Protein AF-0000000070858782 (afdb_homodimer)

Foldseek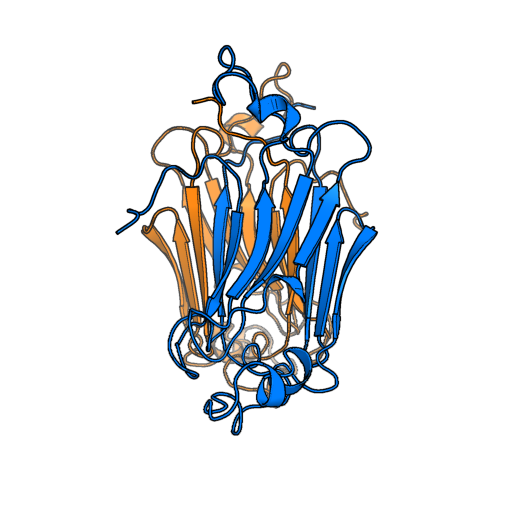 3Di:
DDPVDDPPDWWKKKDFPDQQLDDPPALKMKTQWDFDQDVVVVPDDPCDPVDDRFTFKIKIWMWHDNDDVLTPRVLFMWMDGHPDTGCLQDPKDKDWDDDLQWIWIDINPHTIGTDGLVQAVCVVSVCCVVPPPDDRSCPPPPSHPSSRGDIDMDIDDDDDDNDD/DDPVDDPPDWWKKKDFPDQQLDDPPALKMKTQWDFDQPVVVVPPDPCDPVDDRFTFKIKIWMWHDNDDVLTPRVLFMWMDGHPDTGCLQDPKDKDWDDDLQWIWIDINPHTIGTDGLVQAVCVVSVCCVVPPPDDRSCVPPDSHPSSRGDIDMDIDDDDDDNDD

Radius of gyration: 21.06 Å; Cα contacts (8 Å, |Δi|>4): 766; chains: 2; bounding box: 57×60×37 Å

Sequence (328 aa):
MLNKGDWLWPAIWLLPVRNEYGDWPASGEIDIIEARANKQLTTSSSFVDGAQIGISQMTTTLHWGPYFGADNWALTHDQYTLANGDFSDAFHTWVLEWTPQGFAASVDNAVYFNVSTKDGYWSKGNYDMNQPGSFNPWMYGNIDAPFDKEFFIIINLAVGGVSGMLNKGDWLWPAIWLLPVRNEYGDWPASGEIDIIEARANKQLTTSSSFVDGAQIGISQMTTTLHWGPYFGADNWALTHDQYTLANGDFSDAFHTWVLEWTPQGFAASVDNAVYFNVSTKDGYWSKGNYDMNQPGSFNPWMYGNIDAPFDKEFFIIINLAVGGVSG

pLDDT: mean 85.18, std 21.01, range [20.0, 98.81]

Nearest PDB structures (foldseek):
  7kr6-assembly1_BBB  TM=7.439E-01  e=2.947E-06  Bacteroides ovatus
  5nbp-assembly2_B  TM=7.461E-01  e=6.310E-06  Bacteroides ovatus
  8s9p-assembly1_A  TM=3.544E-01  e=2.967E+00  Homo sapiens
  5tet-assembly1_A  TM=2.229E-01  e=4.216E+00  Homo sapiens
  7kr6-assembly1_BBB  TM=7.286E-01  e=2.354E-06  Bacteroides ovatus

Secondary structure (DSSP, 8-state):
---S----S-EEEEEESS-TT-STTTT-EEEEEEEPP-GGGSSS-SSSTT------EEEEEEE--SSGGG--GGGGEEEEE-SSS-TTSS-EEEEEEEETTEEEEEETTEEEEEEE-TTHHHHHTTHHHHSTT---TTTTS-TTTTTTS-EEEEEEE-------/---S----S-EEEEEESS-TT-STTTT-EEEEEEEPP-GGGSSS-SSSTT------EEEEEEE--SSGGG--GGGGEEEEE-SSS-TTSS-EEEEEEEETTEEEEEETTEEEEEEE-TTHHHHHTTHHHHSTT---TTTTS-TTTTTTS-EEEEEEE-------

Solvent-accessible surface area (backbone atoms only — not comparable to full-atom values): 17696 Å² total; per-residue (Å²): 128,92,64,100,65,85,67,60,48,43,34,30,35,31,39,42,73,55,60,84,37,39,60,67,26,19,21,31,33,42,34,62,39,35,57,43,76,48,59,82,53,56,68,64,56,86,62,51,90,63,47,64,56,65,31,35,36,37,30,32,35,38,37,35,25,69,35,67,94,48,54,49,30,78,82,37,52,36,67,49,65,54,94,66,76,33,40,45,78,43,72,43,39,37,38,42,42,60,52,73,63,26,39,40,30,26,50,73,84,43,74,64,40,76,44,76,25,88,69,20,52,61,56,71,60,38,35,74,76,76,38,64,90,60,72,69,58,47,78,85,50,57,63,33,28,49,74,70,62,58,46,26,42,39,35,34,38,34,47,42,41,67,59,113,128,91,64,98,65,86,66,65,49,44,34,30,34,33,40,42,72,56,60,83,35,38,59,66,24,19,21,31,34,42,34,64,38,37,57,43,76,48,61,85,52,55,69,61,54,81,62,52,89,63,46,63,56,64,32,33,38,37,30,33,36,38,37,37,24,68,35,66,94,49,55,48,30,78,85,37,51,35,68,48,67,54,94,67,73,32,39,46,78,42,72,43,39,36,37,42,41,60,51,74,63,27,39,39,31,27,50,72,85,44,73,62,39,78,43,78,23,86,72,20,52,60,57,72,59,38,35,72,76,77,39,66,91,59,71,67,57,46,77,84,52,56,63,33,28,50,73,70,61,59,48,25,42,39,37,36,38,34,46,43,39,67,58,115

InterPro domains:
  IPR000757 Beta-glucanase-like, N-terminal domain [PF00722] (8-132)
  IPR000757 Beta-glucanase-like, N-terminal domain [PS51762] (1-164)
  IPR013320 Concanavalin A-like lectin/glucanase domain superfamily [SSF49899] (3-162)
  IPR050546 Glycosyl Hydrolase Family 16 [PTHR10963] (4-161)

Organism: Reticulomyxa filosa (NCBI:txid46433)

Structure (mmCIF, N/CA/C/O backbone):
data_AF-0000000070858782-model_v1
#
loop_
_entity.id
_entity.type
_entity.pdbx_description
1 polymer 'GH16 domain-containing protein'
#
loop_
_atom_site.group_PDB
_atom_site.id
_atom_site.type_symbol
_atom_site.label_atom_id
_atom_site.label_alt_id
_atom_site.label_comp_id
_atom_site.label_asym_id
_atom_site.label_entity_id
_atom_site.label_seq_id
_atom_site.pdbx_PDB_ins_code
_atom_site.Cartn_x
_atom_site.Cartn_y
_atom_site.Cartn_z
_atom_site.occupancy
_atom_site.B_iso_or_equiv
_atom_site.auth_seq_id
_atom_site.auth_comp_id
_atom_site.auth_asym_id
_atom_site.auth_atom_id
_atom_site.pdbx_PDB_model_num
ATOM 1 N N . MET A 1 1 ? 10.492 -23.938 11.43 1 20 1 MET A N 1
ATOM 2 C CA . MET A 1 1 ? 9.477 -22.891 11.25 1 20 1 MET A CA 1
ATOM 3 C C . MET A 1 1 ? 10.125 -21.578 10.805 1 20 1 MET A C 1
ATOM 5 O O . MET A 1 1 ? 11.125 -21.156 11.383 1 20 1 MET A O 1
ATOM 9 N N . LEU A 1 2 ? 10.273 -21.234 9.602 1 27.2 2 LEU A N 1
ATOM 10 C CA . LEU A 1 2 ? 11.141 -20.25 8.977 1 27.2 2 LEU A CA 1
ATOM 11 C C . LEU A 1 2 ? 10.953 -18.875 9.609 1 27.2 2 LEU A C 1
ATOM 13 O O . LEU A 1 2 ? 9.82 -18.391 9.734 1 27.2 2 LEU A O 1
ATOM 17 N N . ASN A 1 3 ? 11.594 -18.344 10.695 1 32.62 3 ASN A N 1
ATOM 18 C CA . ASN A 1 3 ? 11.906 -17.188 11.539 1 32.62 3 ASN A CA 1
ATOM 19 C C . ASN A 1 3 ? 11.875 -15.891 10.742 1 32.62 3 ASN A C 1
ATOM 21 O O . ASN A 1 3 ? 11.945 -15.906 9.516 1 32.62 3 ASN A O 1
ATOM 25 N N . LYS A 1 4 ? 11.336 -14.633 11.227 1 34.72 4 LYS A N 1
ATOM 26 C CA . LYS A 1 4 ? 11.289 -13.305 10.633 1 34.72 4 LYS A CA 1
ATOM 27 C C . LYS A 1 4 ? 12.516 -13.039 9.773 1 34.72 4 LYS A C 1
ATOM 29 O O . LYS A 1 4 ? 13.602 -12.766 10.289 1 34.72 4 LYS A O 1
ATOM 34 N N . GLY A 1 5 ? 13.102 -13.734 8.906 1 38.22 5 GLY A N 1
ATOM 35 C CA . GLY A 1 5 ? 14.344 -13.867 8.156 1 38.22 5 GLY A CA 1
ATOM 36 C C . GLY A 1 5 ? 14.719 -12.602 7.402 1 38.22 5 GLY A C 1
ATOM 37 O O . GLY A 1 5 ? 13.898 -11.695 7.254 1 38.22 5 GLY A O 1
ATOM 38 N N . ASP A 1 6 ? 16.141 -12.32 7.066 1 48.59 6 ASP A N 1
ATOM 39 C CA . ASP A 1 6 ? 16.953 -11.289 6.441 1 48.59 6 ASP A CA 1
ATOM 40 C C . ASP A 1 6 ? 16.484 -10.984 5.027 1 48.59 6 ASP A C 1
ATOM 42 O O . ASP A 1 6 ? 16.719 -11.758 4.102 1 48.59 6 ASP A O 1
ATOM 46 N N . TRP A 1 7 ? 15.328 -10.43 5.023 1 53.28 7 TRP A N 1
ATOM 47 C CA . TRP A 1 7 ? 14.992 -10.008 3.668 1 53.28 7 TRP A CA 1
ATOM 48 C C . TRP A 1 7 ? 16.125 -9.188 3.059 1 53.28 7 TRP A C 1
ATOM 50 O O . TRP A 1 7 ? 16.641 -8.273 3.697 1 53.28 7 TRP A O 1
ATOM 60 N N . LEU A 1 8 ? 16.641 -9.758 2.078 1 64.06 8 LEU A N 1
ATOM 61 C CA . LEU A 1 8 ? 17.75 -9.102 1.398 1 64.06 8 LEU A CA 1
ATOM 62 C C . LEU A 1 8 ? 17.25 -8.234 0.248 1 64.06 8 LEU A C 1
ATOM 64 O O . LEU A 1 8 ? 18 -7.43 -0.298 1 64.06 8 LEU A O 1
ATOM 68 N N . TRP A 1 9 ? 15.75 -8.43 0.145 1 78.88 9 TRP A N 1
ATOM 69 C CA . TRP A 1 9 ? 15.234 -7.711 -1.021 1 78.88 9 TRP A CA 1
ATOM 70 C C . TRP A 1 9 ? 13.969 -6.941 -0.674 1 78.88 9 TRP A C 1
ATOM 72 O O . TRP A 1 9 ? 13.234 -7.316 0.245 1 78.88 9 TRP A O 1
ATOM 82 N N . PRO A 1 10 ? 13.805 -5.852 -1.367 1 85.88 10 PRO A N 1
ATOM 83 C CA . PRO A 1 10 ? 12.594 -5.066 -1.11 1 85.88 10 PRO A CA 1
ATOM 84 C C . PRO A 1 10 ? 11.312 -5.848 -1.379 1 85.88 10 PRO A C 1
ATOM 86 O O . PRO A 1 10 ? 11.258 -6.641 -2.322 1 85.88 10 PRO A O 1
ATOM 89 N N . ALA A 1 11 ? 10.367 -5.652 -0.532 1 91.56 11 ALA A N 1
ATOM 90 C CA . ALA A 1 11 ? 9.055 -6.285 -0.68 1 91.56 11 ALA A CA 1
ATOM 91 C C . ALA A 1 11 ? 7.953 -5.395 -0.119 1 91.56 11 ALA A C 1
ATOM 93 O O . ALA A 1 11 ? 8.125 -4.762 0.925 1 91.56 11 ALA A O 1
ATOM 94 N N . ILE A 1 12 ? 6.867 -5.301 -0.798 1 94.75 12 ILE A N 1
ATOM 95 C CA . ILE A 1 12 ? 5.637 -4.645 -0.372 1 94.75 12 ILE A CA 1
ATOM 96 C C . ILE A 1 12 ? 4.453 -5.582 -0.592 1 94.75 12 ILE A C 1
ATOM 98 O O . ILE A 1 12 ? 4.215 -6.043 -1.712 1 94.75 12 ILE A O 1
ATOM 102 N N . TRP A 1 13 ? 3.699 -5.875 0.481 1 97.06 13 TRP A N 1
ATOM 103 C CA . TRP A 1 13 ? 2.559 -6.777 0.331 1 97.06 13 TRP A CA 1
ATOM 104 C C . TRP A 1 13 ? 1.458 -6.43 1.329 1 97.06 13 TRP A C 1
ATOM 106 O O . TRP A 1 13 ? 1.669 -5.629 2.242 1 97.06 13 TRP A O 1
ATOM 116 N N . LEU A 1 14 ? 0.317 -6.926 1.067 1 98.06 14 LEU A N 1
ATOM 117 C CA . LEU A 1 14 ? -0.842 -6.766 1.938 1 98.06 14 LEU A CA 1
ATOM 118 C C . LEU A 1 14 ? -1.324 -8.117 2.459 1 98.06 14 LEU A C 1
ATOM 120 O O . LEU A 1 14 ? -1.343 -9.102 1.716 1 98.06 14 LEU A O 1
ATOM 124 N N . LEU A 1 15 ? -1.705 -8.133 3.713 1 98 15 LEU A N 1
ATOM 125 C CA . LEU A 1 15 ? -2.354 -9.266 4.355 1 98 15 LEU A CA 1
ATOM 126 C C . LEU A 1 15 ? -3.727 -8.883 4.895 1 98 15 LEU A C 1
ATOM 128 O O . LEU A 1 15 ? -3.973 -7.707 5.188 1 98 15 LEU A O 1
ATOM 132 N N . PRO A 1 16 ? -4.633 -9.867 4.914 1 97 16 PRO A N 1
ATOM 133 C CA . PRO A 1 16 ? -5.941 -9.539 5.48 1 97 16 PRO A CA 1
ATOM 134 C C . PRO A 1 16 ? -5.867 -9.156 6.953 1 97 16 PRO A C 1
ATOM 136 O O . PRO A 1 16 ? -5.082 -9.734 7.711 1 97 16 PRO A O 1
ATOM 139 N N . VAL A 1 17 ? -6.637 -8.172 7.316 1 94.62 17 VAL A N 1
ATOM 140 C CA . VAL A 1 17 ? -6.699 -7.77 8.719 1 94.62 17 VAL A CA 1
ATOM 141 C C . VAL A 1 17 ? -7.191 -8.938 9.57 1 94.62 17 VAL A C 1
ATOM 143 O O . VAL A 1 17 ? -6.695 -9.156 10.68 1 94.62 17 VAL A O 1
ATOM 146 N N . ARG A 1 18 ? -8.203 -9.633 9.055 1 95.5 18 ARG A N 1
ATOM 147 C CA . ARG A 1 18 ? -8.75 -10.844 9.672 1 95.5 18 ARG A CA 1
ATOM 148 C C . ARG A 1 18 ? -8.773 -12 8.672 1 95.5 18 ARG A C 1
ATOM 150 O O . ARG A 1 18 ? -8.961 -11.781 7.473 1 95.5 18 ARG A O 1
ATOM 157 N N . ASN A 1 19 ? -8.547 -13.172 9.18 1 97.5 19 ASN A N 1
ATOM 158 C CA . ASN A 1 19 ? -8.68 -14.359 8.328 1 97.5 19 ASN A CA 1
ATOM 159 C C . ASN A 1 19 ? -10.133 -14.797 8.203 1 97.5 19 ASN A C 1
ATOM 161 O O . ASN A 1 19 ? -10.492 -15.906 8.609 1 97.5 19 ASN A O 1
ATOM 165 N N . GLU A 1 20 ? -10.945 -13.984 7.559 1 97.31 20 GLU A N 1
ATOM 166 C CA . GLU A 1 20 ? -12.398 -14.18 7.523 1 97.31 20 GLU A CA 1
ATOM 167 C C . GLU A 1 20 ? -12.766 -15.445 6.754 1 97.31 20 GLU A C 1
ATOM 169 O O . GLU A 1 20 ? -13.805 -16.062 7.016 1 97.31 20 GLU A O 1
ATOM 174 N N . TYR A 1 21 ? -11.906 -15.836 5.805 1 98.44 21 TYR A N 1
ATOM 175 C CA . TYR A 1 21 ? -12.234 -16.969 4.957 1 98.44 21 TYR A CA 1
ATOM 176 C C . TYR A 1 21 ? -11.391 -18.188 5.32 1 98.44 21 TYR A C 1
ATOM 178 O O . TYR A 1 21 ? -11.391 -19.188 4.602 1 98.44 21 TYR A O 1
ATOM 186 N N . GLY A 1 22 ? -10.664 -18.062 6.43 1 98.06 22 GLY A N 1
ATOM 187 C CA . GLY A 1 22 ? -9.828 -19.172 6.859 1 98.06 22 GLY A CA 1
ATOM 188 C C . GLY A 1 22 ? -8.344 -18.891 6.75 1 98.06 22 GLY A C 1
ATOM 189 O O . GLY A 1 22 ? -7.945 -17.75 6.492 1 98.06 22 GLY A O 1
ATOM 190 N N . ASP A 1 23 ? -7.551 -19.875 6.953 1 97.5 23 ASP A N 1
ATOM 191 C CA . ASP A 1 23 ? -6.098 -19.734 6.965 1 97.5 23 ASP A CA 1
ATOM 192 C C . ASP A 1 23 ? -5.559 -19.469 5.562 1 97.5 23 ASP A C 1
ATOM 194 O O . ASP A 1 23 ? -6.281 -19.625 4.574 1 97.5 23 ASP A O 1
ATOM 198 N N . TRP A 1 24 ? -4.301 -19.078 5.508 1 97.88 24 TRP A N 1
ATOM 199 C CA . TRP A 1 24 ? -3.629 -18.781 4.246 1 97.88 24 TRP A CA 1
ATOM 200 C C . TRP A 1 24 ? -3.68 -19.984 3.307 1 97.88 24 TRP A C 1
ATOM 202 O O . TRP A 1 24 ? -3.521 -21.125 3.742 1 97.88 24 TRP A O 1
ATOM 212 N N . PRO A 1 25 ? -4.027 -19.641 2.064 1 98.5 25 PRO A N 1
ATOM 213 C CA . PRO A 1 25 ? -4.277 -18.344 1.412 1 98.5 25 PRO A CA 1
ATOM 214 C C . PRO A 1 25 ? -5.766 -18.062 1.231 1 98.5 25 PRO A C 1
ATOM 216 O O . PRO A 1 25 ? -6.145 -17.312 0.327 1 98.5 25 PRO A O 1
ATOM 219 N N . ALA A 1 26 ? -6.637 -18.703 2.092 1 98.75 26 ALA A N 1
ATOM 220 C CA . ALA A 1 26 ? -8.086 -18.594 1.919 1 98.75 26 ALA A CA 1
ATOM 221 C C . ALA A 1 26 ? -8.555 -17.156 2.107 1 98.75 26 ALA A C 1
ATOM 223 O O . ALA A 1 26 ? -9.602 -16.766 1.573 1 98.75 26 ALA A O 1
ATOM 224 N N . SER A 1 27 ? -7.742 -16.375 2.826 1 98.75 27 SER A N 1
ATOM 225 C CA . SER A 1 27 ? -8.141 -14.992 3.092 1 98.75 27 SER A CA 1
ATOM 226 C C . SER A 1 27 ? -7.309 -14.016 2.271 1 98.75 27 SER A C 1
ATOM 228 O O . SER A 1 27 ? -7.426 -12.797 2.445 1 98.75 27 SER A O 1
ATOM 230 N N . GLY A 1 28 ? -6.457 -14.531 1.405 1 98.56 28 GLY A N 1
ATOM 231 C CA . GLY A 1 28 ? -5.816 -13.719 0.38 1 98.56 28 GLY A CA 1
ATOM 232 C C . GLY A 1 28 ? -4.512 -13.102 0.84 1 98.56 28 GLY A C 1
ATOM 233 O O . GLY A 1 28 ? -4.258 -12.992 2.041 1 98.56 28 GLY A O 1
ATOM 234 N N . GLU A 1 29 ? -3.643 -12.789 -0.08 1 98.62 29 GLU A N 1
ATOM 235 C CA . GLU A 1 29 ? -2.424 -11.992 0.016 1 98.62 29 GLU A CA 1
ATOM 236 C C . GLU A 1 29 ? -2.133 -11.273 -1.295 1 98.62 29 GLU A C 1
ATOM 238 O O . GLU A 1 29 ? -2.301 -11.836 -2.375 1 98.62 29 GLU A O 1
ATOM 243 N N . ILE A 1 30 ? -1.746 -10.039 -1.183 1 98.5 30 ILE A N 1
ATOM 244 C CA . ILE A 1 30 ? -1.38 -9.234 -2.348 1 98.5 30 ILE A CA 1
ATOM 245 C C . ILE A 1 30 ? 0.094 -8.844 -2.262 1 98.5 30 ILE A C 1
ATOM 247 O O . ILE A 1 30 ? 0.482 -8.047 -1.409 1 98.5 30 ILE A O 1
ATOM 251 N N . ASP A 1 31 ? 0.906 -9.445 -3.104 1 97.94 31 ASP A N 1
ATOM 252 C CA . ASP A 1 31 ? 2.297 -9.031 -3.246 1 97.94 31 ASP A CA 1
ATOM 253 C C . ASP A 1 31 ? 2.447 -7.984 -4.348 1 97.94 31 ASP A C 1
ATOM 255 O O . ASP A 1 31 ? 2.383 -8.312 -5.535 1 97.94 31 ASP A O 1
ATOM 259 N N . ILE A 1 32 ? 2.701 -6.77 -3.992 1 97.31 32 ILE A N 1
ATOM 260 C CA . ILE A 1 32 ? 2.803 -5.684 -4.961 1 97.31 32 ILE A CA 1
ATOM 261 C C . ILE A 1 32 ? 4.191 -5.688 -5.598 1 97.31 32 ILE A C 1
ATOM 263 O O . ILE A 1 32 ? 4.32 -5.688 -6.824 1 97.31 32 ILE A O 1
ATOM 267 N N . ILE A 1 33 ? 5.168 -5.676 -4.746 1 93.44 33 ILE A N 1
ATOM 268 C CA . ILE A 1 33 ? 6.566 -5.703 -5.16 1 93.44 33 ILE A CA 1
ATOM 269 C C . ILE A 1 33 ? 7.305 -6.82 -4.426 1 93.44 33 ILE A C 1
ATOM 271 O O . ILE A 1 33 ? 7.297 -6.871 -3.193 1 93.44 33 ILE A O 1
ATOM 275 N N . GLU A 1 34 ? 7.82 -7.691 -5.16 1 90.62 34 GLU A N 1
ATOM 276 C CA . GLU A 1 34 ? 8.766 -8.688 -4.664 1 90.62 34 GLU A CA 1
ATOM 277 C C . GLU A 1 34 ? 9.953 -8.836 -5.605 1 90.62 34 GLU A C 1
ATOM 279 O O . GLU A 1 34 ? 9.789 -9.172 -6.781 1 90.62 34 GLU A O 1
ATOM 284 N N . ALA A 1 35 ? 11.141 -8.523 -5.082 1 81.12 35 ALA A N 1
ATOM 285 C CA . ALA A 1 35 ? 12.344 -8.594 -5.902 1 81.12 35 ALA A CA 1
ATOM 286 C C . ALA A 1 35 ? 12.82 -10.039 -6.055 1 81.12 35 ALA A C 1
ATOM 288 O O . ALA A 1 35 ? 12.664 -10.852 -5.141 1 81.12 35 ALA A O 1
ATOM 289 N N . ARG A 1 36 ? 13.117 -10.398 -7.305 1 64.75 36 ARG A N 1
ATOM 290 C CA . ARG A 1 36 ? 13.812 -11.648 -7.586 1 64.75 36 ARG A CA 1
ATOM 291 C C . ARG A 1 36 ? 15.281 -11.398 -7.918 1 64.75 36 ARG A C 1
ATOM 293 O O . ARG A 1 36 ? 15.609 -10.43 -8.609 1 64.75 36 ARG A O 1
ATOM 300 N N . ALA A 1 37 ? 16.141 -11.945 -7.152 1 55.69 37 ALA A N 1
ATOM 301 C CA . ALA A 1 37 ? 17.562 -11.812 -7.488 1 55.69 37 ALA A CA 1
ATOM 302 C C . ALA A 1 37 ? 17.828 -12.312 -8.898 1 55.69 37 ALA A C 1
ATOM 304 O O . ALA A 1 37 ? 17.188 -13.258 -9.375 1 55.69 37 ALA A O 1
ATOM 305 N N . ASN A 1 38 ? 18.328 -11.469 -9.758 1 52.97 38 ASN A N 1
ATOM 306 C CA . ASN A 1 38 ? 18.719 -11.867 -11.102 1 52.97 38 ASN A CA 1
ATOM 307 C C . ASN A 1 38 ? 19.438 -13.211 -11.094 1 52.97 38 ASN A C 1
ATOM 309 O O . ASN A 1 38 ? 20.266 -13.484 -10.219 1 52.97 38 ASN A O 1
ATOM 313 N N . LYS A 1 39 ? 18.812 -14.234 -11.57 1 46.56 39 LYS A N 1
ATOM 314 C CA . LYS A 1 39 ? 19.391 -15.562 -11.758 1 46.56 39 LYS A CA 1
ATOM 315 C C . LYS A 1 39 ? 20.875 -15.453 -12.094 1 46.56 39 LYS A C 1
ATOM 317 O O . LYS A 1 39 ? 21.656 -16.375 -11.805 1 46.56 39 LYS A O 1
ATOM 322 N N . GLN A 1 40 ? 21.078 -14.656 -13.172 1 43.97 40 GLN A N 1
ATOM 323 C CA . GLN A 1 40 ? 22.469 -14.781 -13.609 1 43.97 40 GLN A CA 1
ATOM 324 C C . GLN A 1 40 ? 23.438 -14.586 -12.445 1 43.97 40 GLN A C 1
ATOM 326 O O . GLN A 1 40 ? 24.625 -14.898 -12.555 1 43.97 40 GLN A O 1
ATOM 331 N N . LEU A 1 41 ? 22.969 -13.781 -11.508 1 42.34 41 LEU A N 1
ATOM 332 C CA . LEU A 1 41 ? 23.969 -13.68 -10.453 1 42.34 41 LEU A CA 1
ATOM 333 C C . LEU A 1 41 ? 23.906 -14.883 -9.523 1 42.34 41 LEU A C 1
ATOM 335 O O . LEU A 1 41 ? 24.594 -14.922 -8.492 1 42.34 41 LEU A O 1
ATOM 339 N N . THR A 1 42 ? 22.828 -15.633 -9.68 1 38.19 42 THR A N 1
ATOM 340 C CA . THR A 1 42 ? 22.812 -16.781 -8.781 1 38.19 42 THR A CA 1
ATOM 341 C C . THR A 1 42 ? 24.062 -17.641 -8.984 1 38.19 42 THR A C 1
ATOM 343 O O . THR A 1 42 ? 24.172 -18.719 -8.414 1 38.19 42 THR A O 1
ATOM 346 N N . THR A 1 43 ? 24.578 -17.703 -10.172 1 34.53 43 THR A N 1
ATOM 347 C CA . THR A 1 43 ? 25.688 -18.625 -9.961 1 34.53 43 THR A CA 1
ATOM 348 C C . THR A 1 43 ? 26.438 -18.297 -8.672 1 34.53 43 THR A C 1
ATOM 350 O O . THR A 1 43 ? 26.656 -19.172 -7.832 1 34.53 43 THR A O 1
ATOM 353 N N . SER A 1 44 ? 27.641 -17.547 -8.734 1 33.97 44 SER A N 1
ATOM 354 C CA . SER A 1 44 ? 28.469 -17.469 -7.539 1 33.97 44 SER A CA 1
ATOM 355 C C . SER A 1 44 ? 27.719 -16.812 -6.383 1 33.97 44 SER A C 1
ATOM 357 O O . SER A 1 44 ? 26.656 -16.219 -6.59 1 33.97 44 SER A O 1
ATOM 359 N N . SER A 1 45 ? 28.328 -16.5 -5.145 1 32.69 45 SER A N 1
ATOM 360 C CA . SER A 1 45 ? 27.984 -16.031 -3.803 1 32.69 45 SER A CA 1
ATOM 361 C C . SER A 1 45 ? 27.109 -14.789 -3.859 1 32.69 45 SER A C 1
ATOM 363 O O . SER A 1 45 ? 27.359 -13.875 -4.645 1 32.69 45 SER A O 1
ATOM 365 N N . SER A 1 46 ? 25.703 -14.953 -3.756 1 36.88 46 SER A N 1
ATOM 366 C CA . SER A 1 46 ? 24.828 -13.805 -3.562 1 36.88 46 SER A CA 1
ATOM 367 C C . SER A 1 46 ? 25.625 -12.562 -3.164 1 36.88 46 SER A C 1
ATOM 369 O O . SER A 1 46 ? 25.078 -11.453 -3.16 1 36.88 46 SER A O 1
ATOM 371 N N . PHE A 1 47 ? 26.516 -12.789 -2.234 1 34.19 47 PHE A N 1
ATOM 372 C CA . PHE A 1 47 ? 27.562 -11.828 -1.859 1 34.19 47 PHE A CA 1
ATOM 373 C C . PHE A 1 47 ? 28.656 -11.773 -2.922 1 34.19 47 PHE A C 1
ATOM 375 O O . PHE A 1 47 ? 29.484 -12.672 -3.014 1 34.19 47 PHE A O 1
ATOM 382 N N . VAL A 1 48 ? 28.5 -11.805 -4.074 1 35.12 48 VAL A N 1
ATOM 383 C CA . VAL A 1 48 ? 29.75 -11.773 -4.824 1 35.12 48 VAL A CA 1
ATOM 384 C C . VAL A 1 48 ? 30.422 -10.414 -4.645 1 35.12 48 VAL A C 1
ATOM 386 O O . VAL A 1 48 ? 29.844 -9.375 -5.004 1 35.12 48 VAL A O 1
ATOM 389 N N . ASP A 1 49 ? 31.516 -10.305 -4.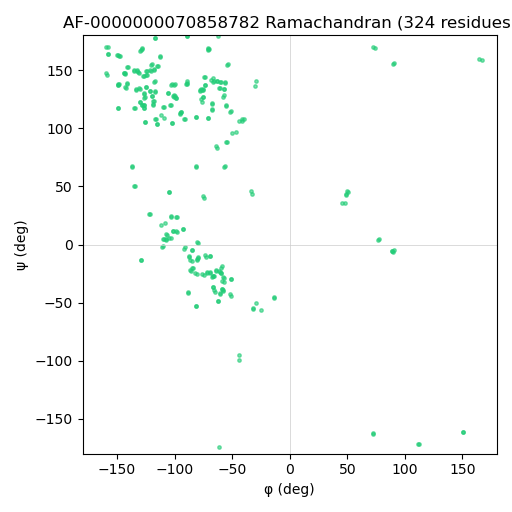09 1 41.84 49 ASP A N 1
ATOM 390 C CA . ASP A 1 49 ? 32.594 -9.406 -3.717 1 41.84 49 ASP A CA 1
ATOM 391 C C . ASP A 1 49 ? 32.062 -8.109 -3.117 1 41.84 49 ASP A C 1
ATOM 393 O O . ASP A 1 49 ? 32.594 -7.027 -3.398 1 41.84 49 ASP A O 1
ATOM 397 N N . GLY A 1 50 ? 30.953 -8.047 -2.324 1 41.88 50 GLY A N 1
ATOM 398 C CA . GLY A 1 50 ? 30.562 -6.848 -1.597 1 41.88 50 GLY A CA 1
ATOM 399 C C . GLY A 1 50 ? 29.656 -5.938 -2.393 1 41.88 50 GLY A C 1
ATOM 400 O O . GLY A 1 50 ? 29.422 -4.793 -2.002 1 41.88 50 GLY A O 1
ATOM 401 N N . ALA A 1 51 ? 29.484 -6.344 -3.707 1 43.66 51 ALA A N 1
ATOM 402 C CA . ALA A 1 51 ? 28.844 -5.344 -4.559 1 43.66 51 ALA A CA 1
ATOM 403 C C . ALA A 1 51 ? 27.328 -5.488 -4.527 1 43.66 51 ALA A C 1
ATOM 405 O O . ALA A 1 51 ? 26.812 -6.578 -4.27 1 43.66 51 ALA A O 1
ATOM 406 N N . GLN A 1 52 ? 26.578 -4.371 -4.461 1 52.12 52 GLN A N 1
ATOM 407 C CA . GLN A 1 52 ? 25.141 -4.207 -4.648 1 52.12 52 GLN A CA 1
ATOM 408 C C . GLN A 1 52 ? 24.641 -5.051 -5.812 1 52.12 52 GLN A C 1
ATOM 410 O O . GLN A 1 52 ? 25.188 -4.992 -6.914 1 52.12 52 GLN A O 1
ATOM 415 N N . ILE A 1 53 ? 23.906 -6.207 -5.473 1 57.38 53 ILE A N 1
ATOM 416 C CA . ILE A 1 53 ? 23.297 -6.973 -6.555 1 57.38 53 ILE A CA 1
ATOM 417 C C . ILE A 1 53 ? 22.125 -6.188 -7.156 1 57.38 53 ILE A C 1
ATOM 419 O O . ILE A 1 53 ? 21.203 -5.785 -6.438 1 57.38 53 ILE A O 1
ATOM 423 N N . GLY A 1 54 ? 22.297 -5.676 -8.375 1 68.69 54 GLY A N 1
ATOM 424 C CA . GLY A 1 54 ? 21.25 -4.969 -9.109 1 68.69 54 GLY A CA 1
ATOM 425 C C . GLY A 1 54 ? 20.016 -5.801 -9.328 1 68.69 54 GLY A C 1
ATOM 426 O O . GLY A 1 54 ? 20.094 -7.012 -9.547 1 68.69 54 GLY A O 1
ATOM 427 N N . ILE A 1 55 ? 18.859 -5.352 -8.977 1 79.75 55 ILE A N 1
ATOM 428 C CA . ILE A 1 55 ? 17.547 -5.949 -9.211 1 79.75 55 ILE A CA 1
ATOM 429 C C . ILE A 1 55 ? 16.922 -5.348 -10.469 1 79.75 55 ILE A C 1
ATOM 431 O O . ILE A 1 55 ? 16.656 -4.145 -10.523 1 79.75 55 ILE A O 1
ATOM 435 N N . SER A 1 56 ? 16.781 -6.195 -11.492 1 87.69 56 SER A N 1
ATOM 436 C CA . SER A 1 56 ? 16.188 -5.664 -12.711 1 87.69 56 SER A CA 1
ATOM 437 C C . SER A 1 56 ? 14.797 -6.258 -12.953 1 87.69 56 SER A C 1
ATOM 439 O O . SER A 1 56 ? 14.125 -5.906 -13.922 1 87.69 56 SER A O 1
ATOM 441 N N . GLN A 1 57 ? 14.391 -7.188 -12.023 1 90.12 57 GLN A N 1
ATOM 442 C CA . GLN A 1 57 ? 13.086 -7.832 -12.164 1 90.12 57 GLN A CA 1
ATOM 443 C C . GLN A 1 57 ? 12.305 -7.77 -10.852 1 90.12 57 GLN A C 1
ATOM 445 O O . GLN A 1 57 ? 12.867 -7.973 -9.781 1 90.12 57 GLN A O 1
ATOM 450 N N . MET A 1 58 ? 11.062 -7.406 -10.984 1 91.88 58 MET A N 1
ATOM 451 C CA . MET A 1 58 ? 10.148 -7.43 -9.852 1 91.88 58 MET A CA 1
ATOM 452 C C . MET A 1 58 ? 8.836 -8.117 -10.227 1 91.88 58 MET A C 1
ATOM 454 O O . MET A 1 58 ? 8.422 -8.078 -11.391 1 91.88 58 MET A O 1
ATOM 458 N N . THR A 1 59 ? 8.273 -8.758 -9.195 1 95.56 59 THR A N 1
ATOM 459 C CA . THR A 1 59 ? 7.051 -9.508 -9.461 1 95.56 59 THR A CA 1
ATOM 460 C C . THR A 1 59 ? 5.883 -8.953 -8.656 1 95.56 59 THR A C 1
ATOM 462 O O . THR A 1 59 ? 6.086 -8.305 -7.621 1 95.56 59 THR A O 1
ATOM 465 N N . THR A 1 60 ? 4.688 -9.094 -9.195 1 98 60 THR A N 1
ATOM 466 C CA . THR A 1 60 ? 3.408 -8.914 -8.516 1 98 60 THR A CA 1
ATOM 467 C C . THR A 1 60 ? 2.617 -10.219 -8.5 1 98 60 THR A C 1
ATOM 469 O O . THR A 1 60 ? 2.523 -10.906 -9.523 1 98 60 THR A O 1
ATOM 472 N N . THR A 1 61 ? 2.092 -10.586 -7.309 1 98.44 61 THR A N 1
ATOM 473 C CA . THR A 1 61 ? 1.428 -11.875 -7.156 1 98.44 61 THR A CA 1
ATOM 474 C C . THR A 1 61 ? 0.229 -11.758 -6.219 1 98.44 61 THR A C 1
ATOM 476 O O . THR A 1 61 ? 0.306 -11.094 -5.184 1 98.44 61 THR A O 1
ATOM 479 N N . LEU A 1 62 ? -0.865 -12.367 -6.617 1 98.81 62 LEU A N 1
ATOM 480 C CA . LEU A 1 62 ? -1.954 -12.617 -5.68 1 98.81 62 LEU A CA 1
ATOM 481 C C . LEU A 1 62 ? -1.923 -14.062 -5.195 1 98.81 62 LEU A C 1
ATOM 483 O O . LEU A 1 62 ? -1.804 -14.992 -5.996 1 98.81 62 LEU A O 1
ATOM 487 N N . HIS A 1 63 ? -1.967 -14.234 -3.871 1 98.75 63 HIS A N 1
ATOM 488 C CA . HIS A 1 63 ? -2.141 -15.562 -3.305 1 98.75 63 HIS A CA 1
ATOM 489 C C . HIS A 1 63 ? -3.582 -15.789 -2.859 1 98.75 63 HIS A C 1
ATOM 491 O O . HIS A 1 63 ? -4.156 -14.961 -2.154 1 98.75 63 HIS A O 1
ATOM 497 N N . TRP A 1 64 ? -4.18 -16.859 -3.303 1 98.75 64 TRP A N 1
ATOM 498 C CA . TRP A 1 64 ? -5.559 -17.234 -3.014 1 98.75 64 TRP A CA 1
ATOM 499 C C . TRP A 1 64 ? -5.773 -18.734 -3.244 1 98.75 64 TRP A C 1
ATOM 501 O O . TRP A 1 64 ? -5.094 -19.344 -4.074 1 98.75 64 TRP A O 1
ATOM 511 N N . GLY A 1 65 ? -6.609 -19.281 -2.5 1 98.56 65 GLY A N 1
ATOM 512 C CA . GLY A 1 65 ? -6.992 -20.672 -2.539 1 98.56 65 GLY A CA 1
ATOM 513 C C . GLY A 1 65 ? -7.738 -21.125 -1.298 1 98.56 65 GLY A C 1
ATOM 514 O O . GLY A 1 65 ? -7.641 -20.5 -0.245 1 98.56 65 GLY A O 1
ATOM 515 N N . PRO A 1 66 ? -8.492 -22.266 -1.445 1 98.06 66 PRO A N 1
ATOM 516 C CA . PRO A 1 66 ? -9.328 -22.688 -0.314 1 98.06 66 PRO A CA 1
ATOM 517 C C . PRO A 1 66 ? -8.5 -23.188 0.871 1 98.06 66 PRO A C 1
ATOM 519 O O . PRO A 1 66 ? -8.977 -23.156 2.01 1 98.06 66 PRO A O 1
ATOM 522 N N . TYR A 1 67 ? -7.262 -23.641 0.644 1 97.31 67 TYR A N 1
ATOM 523 C CA . TYR A 1 67 ? -6.348 -24.109 1.676 1 97.31 67 TYR A CA 1
ATOM 524 C C . TYR A 1 67 ? -4.906 -24.078 1.188 1 97.31 67 TYR A C 1
ATOM 526 O O . TYR A 1 67 ? -4.648 -23.797 0.014 1 97.31 67 TYR A O 1
ATOM 534 N N . PHE A 1 68 ? -3.889 -24.281 2.031 1 96.88 68 PHE A N 1
ATOM 535 C CA . PHE A 1 68 ? -2.467 -24.062 1.791 1 96.88 68 PHE A CA 1
ATOM 536 C C . PHE A 1 68 ? -2.014 -24.766 0.523 1 96.88 68 PHE A C 1
ATOM 538 O O . PHE A 1 68 ? -1.347 -24.172 -0.325 1 96.88 68 PHE A O 1
ATOM 545 N N . GLY A 1 69 ? -2.416 -25.969 0.264 1 96.25 69 GLY A N 1
ATOM 546 C CA . GLY A 1 69 ? -1.977 -26.766 -0.869 1 96.25 69 GLY A CA 1
ATOM 547 C C . GLY A 1 69 ? -2.693 -26.422 -2.16 1 96.25 69 GLY A C 1
ATOM 548 O O . GLY A 1 69 ? -2.375 -26.969 -3.219 1 96.25 69 GLY A O 1
ATOM 549 N N . ALA A 1 70 ? -3.588 -25.422 -2.109 1 97.75 70 ALA A N 1
ATOM 550 C CA . ALA A 1 70 ? -4.41 -25.094 -3.273 1 97.75 70 ALA A CA 1
ATOM 551 C C . ALA A 1 70 ? -4.215 -23.641 -3.695 1 97.75 70 ALA A C 1
ATOM 553 O O . ALA A 1 70 ? -5.09 -23.047 -4.332 1 97.75 70 ALA A O 1
ATOM 554 N N . ASP A 1 71 ? -3.029 -23.094 -3.363 1 98.12 71 ASP A N 1
ATOM 555 C CA . ASP A 1 71 ? -2.701 -21.734 -3.793 1 98.12 71 ASP A CA 1
ATOM 556 C C . ASP A 1 71 ? -2.523 -21.672 -5.309 1 98.12 71 ASP A C 1
ATOM 558 O O . ASP A 1 71 ? -1.675 -22.359 -5.871 1 98.12 71 ASP A O 1
ATOM 562 N N . ASN A 1 72 ? -3.352 -20.812 -5.949 1 97.69 72 ASN A N 1
ATOM 563 C CA . ASN A 1 72 ? -3.246 -20.656 -7.395 1 97.69 72 ASN A CA 1
ATOM 564 C C . ASN A 1 72 ? -2.566 -19.344 -7.766 1 97.69 72 ASN A C 1
ATOM 566 O O . ASN A 1 72 ? -3.018 -18.641 -8.672 1 97.69 72 ASN A O 1
ATOM 570 N N . TRP A 1 73 ? -1.481 -19.047 -7.07 1 97.94 73 TRP A N 1
ATOM 571 C CA . TRP A 1 73 ? -0.726 -17.828 -7.285 1 97.94 73 TRP A CA 1
ATOM 572 C C . TRP A 1 73 ? -0.261 -17.719 -8.734 1 97.94 73 TRP A C 1
ATOM 574 O O . TRP A 1 73 ? -0.146 -16.609 -9.281 1 97.94 73 TRP A O 1
ATOM 584 N N . ALA A 1 74 ? -0.057 -18.828 -9.398 1 97.62 74 ALA A N 1
ATOM 585 C CA . ALA A 1 74 ? 0.524 -18.844 -10.742 1 97.62 74 ALA A CA 1
ATOM 586 C C . ALA A 1 74 ? -0.412 -18.188 -11.75 1 97.62 74 ALA A C 1
ATOM 588 O O . ALA A 1 74 ? 0.041 -17.578 -12.727 1 97.62 74 ALA A O 1
ATOM 589 N N . LEU A 1 75 ? -1.74 -18.219 -11.469 1 97.94 75 LEU A N 1
ATOM 590 C CA . LEU A 1 75 ? -2.729 -17.625 -12.367 1 97.94 75 LEU A CA 1
ATOM 591 C C . LEU A 1 75 ? -2.795 -16.109 -12.188 1 97.94 75 LEU A C 1
ATOM 593 O O . LEU A 1 75 ? -3.4 -15.414 -13.008 1 97.94 75 LEU A O 1
ATOM 597 N N . THR A 1 76 ? -2.168 -15.641 -11.148 1 98.62 76 THR A N 1
ATOM 598 C CA . THR A 1 76 ? -2.219 -14.219 -10.805 1 98.62 76 THR A CA 1
ATOM 599 C C . THR A 1 76 ? -0.828 -13.703 -10.453 1 98.62 76 THR A C 1
ATOM 601 O O . THR A 1 76 ? -0.645 -13.062 -9.414 1 98.62 76 THR A O 1
ATOM 604 N N . HIS A 1 77 ? 0.076 -14 -11.328 1 98.31 77 HIS A N 1
ATOM 605 C CA . HIS A 1 77 ? 1.488 -13.664 -11.18 1 98.31 77 HIS A CA 1
ATOM 606 C C . HIS A 1 77 ? 2.047 -13.062 -12.469 1 98.31 77 HIS A C 1
ATOM 608 O O . HIS A 1 77 ? 1.766 -13.555 -13.562 1 98.31 77 HIS A O 1
ATOM 614 N N . ASP A 1 78 ? 2.773 -11.945 -12.289 1 97.88 78 ASP A N 1
ATOM 615 C CA . ASP A 1 78 ? 3.506 -11.414 -13.438 1 97.88 78 ASP A CA 1
ATOM 616 C C . ASP A 1 78 ? 4.805 -10.742 -13 1 97.88 78 ASP A C 1
ATOM 618 O O . ASP A 1 78 ? 4.996 -10.469 -11.812 1 97.88 78 ASP A O 1
ATOM 622 N N . GLN A 1 79 ? 5.645 -10.586 -13.969 1 95.44 79 GLN A N 1
ATOM 623 C CA . GLN A 1 79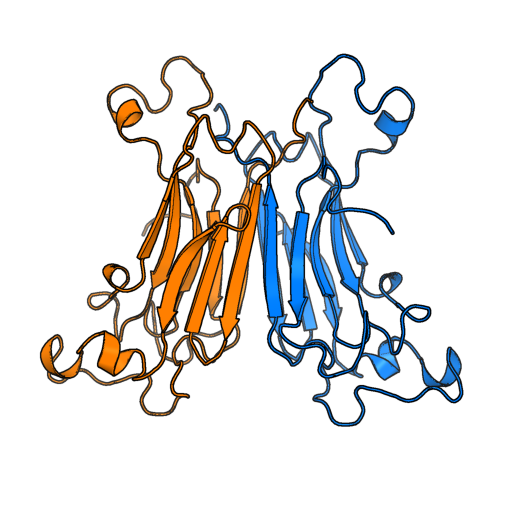 ? 6.973 -10.023 -13.742 1 95.44 79 GLN A CA 1
ATOM 624 C C . GLN A 1 79 ? 7.215 -8.812 -14.641 1 95.44 79 GLN A C 1
ATOM 626 O O . GLN A 1 79 ? 6.863 -8.828 -15.82 1 95.44 79 GLN A O 1
ATOM 631 N N . TYR A 1 80 ? 7.777 -7.758 -14.031 1 95.62 80 TYR A N 1
ATOM 632 C CA . TYR A 1 80 ? 8.281 -6.629 -14.805 1 95.62 80 TYR A CA 1
ATOM 633 C C . TYR A 1 80 ? 9.805 -6.641 -14.852 1 95.62 80 TYR A C 1
ATOM 635 O O . TYR A 1 80 ? 10.461 -6.781 -13.812 1 95.62 80 TYR A O 1
ATOM 643 N N . THR A 1 81 ? 10.32 -6.504 -16.016 1 93 81 THR A N 1
ATOM 644 C CA . THR A 1 81 ? 11.758 -6.469 -16.219 1 93 81 THR A CA 1
ATOM 645 C C . THR A 1 81 ? 12.188 -5.148 -16.844 1 93 81 THR A C 1
ATOM 647 O O . THR A 1 81 ? 11.641 -4.738 -17.875 1 93 81 THR A O 1
ATOM 650 N N . LEU A 1 82 ? 13.156 -4.512 -16.203 1 90.88 82 LEU A N 1
ATOM 651 C CA . LEU A 1 82 ? 13.711 -3.303 -16.797 1 90.88 82 LEU A CA 1
ATOM 652 C C . LEU A 1 82 ? 14.461 -3.625 -18.078 1 90.88 82 LEU A C 1
ATOM 654 O O . LEU A 1 82 ? 15.172 -4.629 -18.156 1 90.88 82 LEU A O 1
ATOM 658 N N . ALA A 1 83 ? 14.258 -2.729 -19.016 1 91 83 ALA A N 1
ATOM 659 C CA . ALA A 1 83 ? 14.992 -2.908 -20.266 1 91 83 ALA A CA 1
ATOM 660 C C . ALA A 1 83 ? 16.484 -2.734 -20.062 1 91 83 ALA A C 1
ATOM 662 O O . ALA A 1 83 ? 17.297 -3.424 -20.688 1 91 83 ALA A O 1
ATOM 663 N N . ASN A 1 84 ? 16.812 -1.801 -19.188 1 89 84 ASN A N 1
ATOM 664 C CA . ASN A 1 84 ? 18.203 -1.498 -18.891 1 89 84 ASN A CA 1
ATOM 665 C C . ASN A 1 84 ? 18.406 -1.142 -17.422 1 89 84 ASN A C 1
ATOM 667 O O . ASN A 1 84 ? 17.516 -0.564 -16.797 1 89 84 ASN A O 1
ATOM 671 N N . GLY A 1 85 ? 19.578 -1.511 -16.984 1 85.56 85 GLY A N 1
ATOM 672 C CA . GLY A 1 85 ? 19.938 -1.125 -15.625 1 85.56 85 GLY A CA 1
ATOM 673 C C . GLY A 1 85 ? 19.188 -1.896 -14.562 1 85.56 85 GLY A C 1
ATOM 674 O O . GLY A 1 85 ? 18.734 -3.02 -14.797 1 85.56 85 GLY A O 1
ATOM 675 N N . ASP A 1 86 ? 19.219 -1.303 -13.336 1 84.44 86 ASP A N 1
ATOM 676 C CA . ASP A 1 86 ? 18.516 -1.907 -12.219 1 84.44 86 ASP A CA 1
ATOM 677 C C . ASP A 1 86 ? 17.641 -0.876 -11.5 1 84.44 86 ASP A C 1
ATOM 679 O O . ASP A 1 86 ? 17.75 0.323 -11.758 1 84.44 86 ASP A O 1
ATOM 683 N N . PHE A 1 87 ? 16.781 -1.308 -10.68 1 86.31 87 PHE A N 1
ATOM 684 C CA . PHE A 1 87 ? 15.766 -0.473 -10.055 1 86.31 87 PHE A CA 1
ATOM 685 C C . PHE A 1 87 ? 16.391 0.504 -9.07 1 86.31 87 PHE A C 1
ATOM 687 O O . PHE A 1 87 ? 15.742 1.445 -8.617 1 86.31 87 PHE A O 1
ATOM 694 N N . SER A 1 88 ? 17.703 0.369 -8.742 1 79.19 88 SER A N 1
ATOM 695 C CA . SER A 1 88 ? 18.359 1.304 -7.832 1 79.19 88 SER A CA 1
ATOM 696 C C . SER A 1 88 ? 18.906 2.514 -8.586 1 79.19 88 SER A C 1
ATOM 698 O O . SER A 1 88 ? 19.281 3.516 -7.969 1 79.19 88 SER A O 1
ATOM 700 N N . ASP A 1 89 ? 18.906 2.471 -9.914 1 80.94 89 ASP A N 1
ATOM 701 C CA . ASP A 1 89 ? 19.547 3.49 -10.742 1 80.94 89 ASP A CA 1
ATOM 702 C C . ASP A 1 89 ? 18.703 4.766 -10.789 1 80.94 89 ASP A C 1
ATOM 704 O O . ASP A 1 89 ? 19.219 5.844 -11.094 1 80.94 89 ASP A O 1
ATOM 708 N N . ALA A 1 90 ? 17.469 4.598 -10.586 1 84 90 ALA A N 1
ATOM 709 C CA . ALA A 1 90 ? 16.531 5.707 -10.688 1 84 90 ALA A CA 1
ATOM 710 C C . ALA A 1 90 ? 15.258 5.414 -9.898 1 84 90 ALA A C 1
ATOM 712 O O . ALA A 1 90 ? 15.008 4.27 -9.508 1 84 90 ALA A O 1
ATOM 713 N N . PHE A 1 91 ? 14.594 6.492 -9.719 1 88.5 91 PHE A N 1
ATOM 714 C CA . PHE A 1 91 ? 13.266 6.297 -9.148 1 88.5 91 PHE A CA 1
ATOM 715 C C . PHE A 1 91 ? 12.305 5.719 -10.18 1 88.5 91 PHE A C 1
ATOM 717 O O . PHE A 1 91 ? 12.32 6.125 -11.344 1 88.5 91 PHE A O 1
ATOM 724 N N . HIS A 1 92 ? 11.555 4.781 -9.719 1 90.69 92 HIS A N 1
ATOM 725 C CA . HIS A 1 92 ? 10.477 4.176 -10.5 1 90.69 92 HIS A CA 1
ATOM 726 C C . HIS A 1 92 ? 9.148 4.27 -9.758 1 90.69 92 HIS A C 1
ATOM 728 O O . HIS A 1 92 ? 9.117 4.234 -8.523 1 90.69 92 HIS A O 1
ATOM 734 N N . THR A 1 93 ? 8.102 4.363 -10.547 1 94 93 THR A N 1
ATOM 735 C CA . THR A 1 93 ? 6.758 4.477 -9.992 1 94 93 THR A CA 1
ATOM 736 C C . THR A 1 93 ? 5.961 3.199 -10.234 1 94 93 THR A C 1
ATOM 738 O O . THR A 1 93 ? 5.77 2.795 -11.391 1 94 93 THR A O 1
ATOM 741 N N . TRP A 1 94 ? 5.555 2.561 -9.156 1 96.19 94 TRP A N 1
ATOM 742 C CA . TRP A 1 94 ? 4.605 1.456 -9.211 1 96.19 94 TRP A CA 1
ATOM 743 C C . TRP A 1 94 ? 3.199 1.928 -8.844 1 96.19 94 TRP A C 1
ATOM 745 O O . TRP A 1 94 ? 3.025 2.732 -7.93 1 96.19 94 TRP A O 1
ATOM 755 N N . VAL A 1 95 ? 2.246 1.425 -9.625 1 97.5 95 VAL A N 1
ATOM 756 C CA . VAL A 1 95 ? 0.846 1.655 -9.281 1 97.5 95 VAL A CA 1
ATOM 757 C C . VAL A 1 95 ? 0.104 0.322 -9.211 1 97.5 95 VAL A C 1
ATOM 759 O O . VAL A 1 95 ? 0.252 -0.523 -10.102 1 97.5 95 VAL A O 1
ATOM 762 N N . LEU A 1 96 ? -0.611 0.099 -8.172 1 98.31 96 LEU A N 1
ATOM 763 C CA . LEU A 1 96 ? -1.54 -1.022 -8.086 1 98.31 96 LEU A CA 1
ATOM 764 C C . LEU A 1 96 ? -2.971 -0.531 -7.883 1 98.31 96 LEU A C 1
ATOM 766 O O . LEU A 1 96 ? -3.268 0.141 -6.895 1 98.31 96 LEU A O 1
ATOM 770 N N . GLU A 1 97 ? -3.795 -0.88 -8.805 1 97.06 97 GLU A N 1
ATOM 771 C CA . GLU A 1 97 ? -5.234 -0.673 -8.688 1 97.06 97 GLU A CA 1
ATOM 772 C C . GLU A 1 97 ? -5.941 -1.946 -8.234 1 97.06 97 GLU A C 1
ATOM 774 O O . GLU A 1 97 ? -5.738 -3.016 -8.812 1 97.06 97 GLU A O 1
ATOM 779 N N . TRP A 1 98 ? -6.664 -1.847 -7.23 1 97.19 98 TRP A N 1
ATOM 780 C CA . TRP A 1 98 ? -7.43 -2.932 -6.629 1 97.19 98 TRP A CA 1
ATOM 781 C C . TRP A 1 98 ? -8.898 -2.549 -6.488 1 97.19 98 TRP A C 1
ATOM 783 O O . TRP A 1 98 ? -9.258 -1.741 -5.629 1 97.19 98 TRP A O 1
ATOM 793 N N . THR A 1 99 ? -9.797 -3.131 -7.375 1 94.12 99 THR A N 1
ATOM 794 C CA . THR A 1 99 ? -11.234 -2.912 -7.367 1 94.12 99 THR A CA 1
ATOM 795 C C . THR A 1 99 ? -11.984 -4.242 -7.355 1 94.12 99 THR A C 1
ATOM 797 O O . THR A 1 99 ? -11.383 -5.301 -7.555 1 94.12 99 THR A O 1
ATOM 800 N N . PRO A 1 100 ? -13.273 -4.164 -7.121 1 94.5 100 PRO A N 1
ATOM 801 C CA . PRO A 1 100 ? -14.039 -5.414 -7.176 1 94.5 100 PRO A CA 1
ATOM 802 C C . PRO A 1 100 ? -13.953 -6.098 -8.539 1 94.5 100 PRO A C 1
ATOM 804 O O . PRO A 1 100 ? -14.164 -7.309 -8.641 1 94.5 100 PRO A O 1
ATOM 807 N N . GLN A 1 101 ? -13.594 -5.34 -9.539 1 96.5 101 GLN A N 1
ATOM 808 C CA . GLN A 1 101 ? -13.531 -5.895 -10.883 1 96.5 101 GLN A CA 1
ATOM 809 C C . GLN A 1 101 ? -12.203 -6.598 -11.133 1 96.5 101 GLN A C 1
ATOM 811 O O . GLN A 1 101 ? -12.062 -7.359 -12.094 1 96.5 101 GLN A O 1
ATOM 816 N N . GLY A 1 102 ? -11.234 -6.254 -10.328 1 97.69 102 GLY A N 1
ATOM 817 C CA . GLY A 1 102 ? -9.953 -6.914 -10.508 1 97.69 102 GLY A CA 1
ATOM 818 C C . GLY A 1 102 ? -8.773 -6.051 -10.109 1 97.69 102 GLY A C 1
ATOM 819 O O . GLY A 1 102 ? -8.914 -5.148 -9.281 1 97.69 102 GLY A O 1
ATOM 820 N N . PHE A 1 103 ? -7.609 -6.488 -10.641 1 98.31 103 PHE A N 1
ATOM 821 C CA . PHE A 1 103 ? -6.352 -5.82 -10.328 1 98.31 103 PHE A CA 1
ATOM 822 C C . PHE A 1 103 ? -5.641 -5.379 -11.594 1 98.31 103 PHE A C 1
ATOM 824 O O . PHE A 1 103 ? -5.703 -6.062 -12.625 1 98.31 103 PHE A O 1
ATOM 831 N N . ALA A 1 104 ? -4.98 -4.277 -11.469 1 98.31 104 ALA A N 1
ATOM 832 C CA . ALA A 1 104 ? -4.012 -3.85 -12.477 1 98.31 104 ALA A CA 1
ATOM 833 C C . ALA A 1 104 ? -2.791 -3.205 -11.828 1 98.31 104 ALA A C 1
ATOM 835 O O . ALA A 1 104 ? -2.92 -2.443 -10.867 1 98.31 104 ALA A O 1
ATOM 836 N N . ALA A 1 105 ? -1.603 -3.543 -12.359 1 98.56 105 ALA A N 1
ATOM 837 C CA . ALA A 1 105 ? -0.383 -2.906 -11.867 1 98.56 105 ALA A CA 1
ATOM 838 C C . ALA A 1 105 ? 0.488 -2.426 -13.023 1 98.56 105 ALA A C 1
ATOM 840 O O . ALA A 1 105 ? 0.48 -3.018 -14.102 1 98.56 105 ALA A O 1
ATOM 841 N N . SER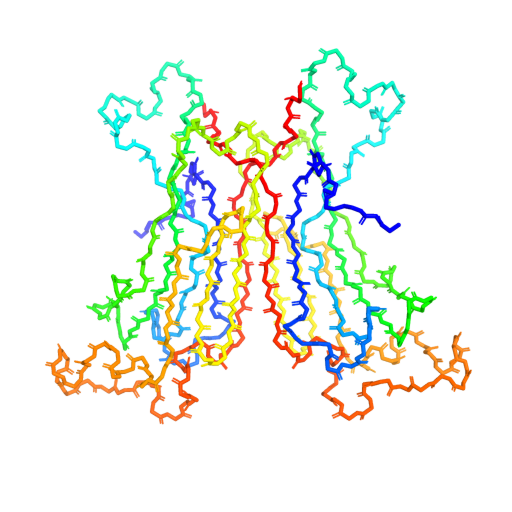 A 1 106 ? 1.201 -1.377 -12.773 1 98.31 106 SER A N 1
ATOM 842 C CA . SER A 1 106 ? 2.104 -0.799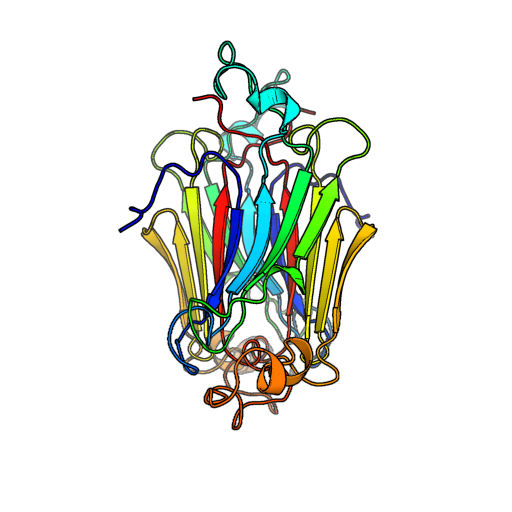 -13.766 1 98.31 106 SER A CA 1
ATOM 843 C C . SER A 1 106 ? 3.404 -0.329 -13.117 1 98.31 106 SER A C 1
ATOM 845 O O . SER A 1 106 ? 3.449 -0.073 -11.914 1 98.31 106 SER A O 1
ATOM 847 N N . VAL A 1 107 ? 4.438 -0.326 -13.875 1 96.38 107 VAL A N 1
ATOM 848 C CA . VAL A 1 107 ? 5.703 0.324 -13.547 1 96.38 107 VAL A CA 1
ATOM 849 C C . VAL A 1 107 ? 6.004 1.415 -14.57 1 96.38 107 VAL A C 1
ATOM 851 O O . VAL A 1 107 ? 6.047 1.15 -15.773 1 96.38 107 VAL A O 1
ATOM 854 N N . ASP A 1 108 ? 6.188 2.623 -14.125 1 95.38 108 ASP A N 1
ATOM 855 C CA . ASP A 1 108 ? 6.461 3.758 -15 1 95.38 108 ASP A CA 1
ATOM 856 C C . ASP A 1 108 ? 5.461 3.812 -16.156 1 95.38 108 ASP A C 1
ATOM 858 O O . ASP A 1 108 ? 5.855 3.92 -17.328 1 95.38 108 ASP A O 1
ATOM 862 N N . ASN A 1 109 ? 4.246 3.58 -15.82 1 96.25 109 ASN A N 1
ATOM 863 C CA . ASN A 1 109 ? 3.088 3.719 -16.688 1 96.25 109 ASN A CA 1
ATOM 864 C C . ASN A 1 109 ? 2.975 2.543 -17.656 1 96.25 109 ASN A C 1
ATOM 866 O O . ASN A 1 109 ? 2.094 2.527 -18.516 1 96.25 109 ASN A O 1
ATOM 870 N N . ALA A 1 110 ? 3.848 1.533 -17.531 1 97.31 110 ALA A N 1
ATOM 871 C CA . ALA A 1 110 ? 3.711 0.313 -18.328 1 97.31 110 ALA A CA 1
ATOM 872 C C . ALA A 1 110 ? 2.939 -0.756 -17.547 1 97.31 110 ALA A C 1
ATOM 874 O O . ALA A 1 110 ? 3.449 -1.32 -16.578 1 97.31 110 ALA A O 1
ATOM 875 N N . VAL A 1 111 ? 1.755 -1.066 -18.078 1 98 111 VAL A N 1
ATOM 876 C CA . VAL A 1 111 ? 0.936 -2.08 -17.422 1 98 111 VAL A CA 1
ATOM 877 C C . VAL A 1 111 ? 1.501 -3.469 -17.703 1 98 111 VAL A C 1
ATOM 879 O O . VAL A 1 111 ? 1.774 -3.807 -18.859 1 98 111 VAL A O 1
ATOM 882 N N . TYR A 1 112 ? 1.77 -4.297 -16.641 1 98.38 112 TYR A N 1
ATOM 883 C CA . TYR A 1 112 ? 2.336 -5.625 -16.859 1 98.38 112 TYR A CA 1
ATOM 884 C C . TYR A 1 112 ? 1.526 -6.688 -16.125 1 98.38 112 TYR A C 1
ATOM 886 O O . TYR A 1 112 ? 1.697 -7.883 -16.359 1 98.38 112 TYR A O 1
ATOM 894 N N . PHE A 1 113 ? 0.707 -6.371 -15.281 1 98.56 113 PHE A N 1
ATOM 895 C CA . PHE A 1 113 ? -0.117 -7.246 -14.461 1 98.56 113 PHE A CA 1
ATOM 896 C C . PHE A 1 113 ? -1.592 -6.887 -14.594 1 98.56 113 PHE A C 1
ATOM 898 O O . PHE A 1 113 ? -1.972 -5.727 -14.422 1 98.56 113 PHE A O 1
ATOM 905 N N . ASN A 1 114 ? -2.432 -7.797 -14.906 1 98.44 114 ASN A N 1
ATOM 906 C CA . ASN A 1 114 ? -3.875 -7.641 -15.055 1 98.44 114 ASN A CA 1
ATOM 907 C C . ASN A 1 114 ? -4.617 -8.922 -14.695 1 98.44 114 ASN A C 1
ATOM 909 O O . ASN A 1 114 ? -4.402 -9.969 -15.312 1 98.44 114 ASN A O 1
ATOM 913 N N . VAL A 1 115 ? -5.426 -8.828 -13.672 1 98.38 115 VAL A N 1
ATOM 914 C CA . VAL A 1 115 ? -6.215 -9.961 -13.211 1 98.38 115 VAL A CA 1
ATOM 915 C C . VAL A 1 115 ? -7.688 -9.57 -13.125 1 98.38 115 VAL A C 1
ATOM 917 O O . VAL A 1 115 ? -8.055 -8.664 -12.375 1 98.38 115 VAL A O 1
ATOM 920 N N . SER A 1 116 ? -8.516 -10.219 -13.836 1 98.25 116 SER A N 1
ATOM 921 C CA . SER A 1 116 ? -9.961 -9.984 -13.781 1 98.25 116 SER A CA 1
ATOM 922 C C . SER A 1 116 ? -10.617 -10.859 -12.719 1 98.25 116 SER A C 1
ATOM 924 O O . SER A 1 116 ? -10.273 -12.039 -12.578 1 98.25 116 SER A O 1
ATOM 926 N N . THR A 1 117 ? -11.625 -10.203 -12.016 1 97.31 117 THR A N 1
ATOM 927 C CA . THR A 1 117 ? -12.445 -10.93 -11.047 1 97.31 117 THR A CA 1
ATOM 928 C C . THR A 1 117 ? -13.633 -11.594 -11.719 1 97.31 117 THR A C 1
ATOM 930 O O . THR A 1 117 ? -14.352 -12.383 -11.102 1 97.31 117 THR A O 1
ATOM 933 N N . LYS A 1 118 ? -14.062 -11.383 -12.875 1 91.5 118 LYS A N 1
ATOM 934 C CA . LYS A 1 118 ? -15.281 -11.617 -13.641 1 91.5 118 LYS A CA 1
ATOM 935 C C . LYS A 1 118 ? -16.016 -12.867 -13.148 1 91.5 118 LYS A C 1
ATOM 937 O O . LYS A 1 118 ? -17.203 -12.82 -12.875 1 91.5 118 LYS A O 1
ATOM 942 N N . ASP A 1 119 ? -15.477 -14.07 -12.953 1 93.19 119 ASP A N 1
ATOM 943 C CA . ASP A 1 119 ? -16.172 -15.281 -12.547 1 93.19 119 ASP A CA 1
ATOM 944 C C . ASP A 1 119 ? -15.766 -15.711 -11.133 1 93.19 119 ASP A C 1
ATOM 946 O O . ASP A 1 119 ? -16.031 -16.844 -10.719 1 93.19 119 ASP A O 1
ATOM 950 N N . GLY A 1 120 ? -15.18 -14.75 -10.453 1 97.94 120 GLY A N 1
ATOM 951 C CA . GLY A 1 120 ? -14.734 -15.062 -9.102 1 97.94 120 GLY A CA 1
ATOM 952 C C . GLY A 1 120 ? -13.516 -15.969 -9.07 1 97.94 120 GLY A C 1
ATOM 953 O O . GLY A 1 120 ? -13.188 -16.609 -10.062 1 97.94 120 GLY A O 1
ATOM 954 N N . TYR A 1 121 ? -12.977 -16.094 -7.902 1 98.56 121 TYR A N 1
ATOM 955 C CA . TYR A 1 121 ? -11.688 -16.781 -7.809 1 98.56 121 TYR A CA 1
ATOM 956 C C . TYR A 1 121 ? -11.883 -18.281 -7.676 1 98.56 121 TYR A C 1
ATOM 958 O O . TYR A 1 121 ? -10.969 -19.062 -7.965 1 98.56 121 TYR A O 1
ATOM 966 N N . TRP A 1 122 ? -13.078 -18.734 -7.207 1 98.38 122 TRP A N 1
ATOM 967 C CA . TRP A 1 122 ? -13.359 -20.172 -7.219 1 98.38 122 TRP A CA 1
ATOM 968 C C . TRP A 1 122 ? -13.367 -20.703 -8.648 1 98.38 122 TRP A C 1
ATOM 970 O O . TRP A 1 122 ? -12.75 -21.734 -8.93 1 98.38 122 TRP A O 1
ATOM 980 N N . SER A 1 123 ? -14.102 -19.984 -9.523 1 97.81 123 SER A N 1
ATOM 981 C CA . SER A 1 123 ? -14.141 -20.344 -10.93 1 97.81 123 SER A CA 1
ATOM 982 C C . SER A 1 123 ? -12.773 -20.172 -11.586 1 97.81 123 SER A C 1
ATOM 984 O O . SER A 1 123 ? -12.344 -21.016 -12.383 1 97.81 123 SER A O 1
ATOM 986 N N . LYS A 1 124 ? -12.07 -19.125 -11.266 1 98.06 124 LYS A N 1
ATOM 987 C CA . LYS A 1 124 ? -10.758 -18.859 -11.828 1 98.06 124 LYS A CA 1
ATOM 988 C C . LYS A 1 124 ? -9.789 -20 -11.539 1 98.06 124 LYS A C 1
ATOM 990 O O . LYS A 1 124 ? -8.984 -20.375 -12.398 1 98.06 124 LYS A O 1
ATOM 995 N N . GLY A 1 125 ? -9.922 -20.531 -10.359 1 97.88 125 GLY A N 1
ATOM 996 C CA . GLY A 1 125 ? -9.055 -21.625 -9.977 1 97.88 125 GLY A CA 1
ATOM 997 C C . GLY A 1 125 ? -9.57 -22.984 -10.438 1 97.88 125 GLY A C 1
ATOM 998 O O . GLY A 1 125 ? -8.914 -24 -10.242 1 97.88 125 GLY A O 1
ATOM 999 N N . ASN A 1 126 ? -10.75 -22.984 -11.016 1 97.81 126 ASN A N 1
ATOM 1000 C CA . ASN A 1 126 ? -11.406 -24.234 -11.422 1 97.81 126 ASN A CA 1
ATOM 1001 C C . ASN A 1 126 ? -11.43 -25.25 -10.281 1 97.81 126 ASN A C 1
ATOM 1003 O O . ASN A 1 126 ? -11.078 -26.406 -10.469 1 97.81 126 ASN A O 1
ATOM 1007 N N . TYR A 1 127 ? -11.773 -24.812 -9.102 1 97.69 127 TYR A N 1
ATOM 1008 C CA . TYR A 1 127 ? -11.586 -25.641 -7.91 1 97.69 127 TYR A CA 1
ATOM 1009 C C . TYR A 1 127 ? -12.578 -26.797 -7.875 1 97.69 127 TYR A C 1
ATOM 1011 O O . TYR A 1 127 ? -12.336 -27.797 -7.211 1 97.69 127 TYR A O 1
ATOM 1019 N N . ASP A 1 128 ? -13.688 -26.688 -8.539 1 97 128 ASP A N 1
ATOM 1020 C CA . ASP A 1 128 ? -14.602 -27.812 -8.641 1 97 128 ASP A CA 1
ATOM 1021 C C . ASP A 1 128 ? -13.914 -29.016 -9.266 1 97 128 ASP A C 1
ATOM 1023 O O . ASP A 1 128 ? -14.148 -30.156 -8.867 1 97 128 ASP A O 1
ATOM 1027 N N . MET A 1 129 ? -13.117 -28.719 -10.258 1 97.38 129 MET A N 1
ATOM 1028 C CA . MET A 1 129 ? -12.422 -29.797 -10.969 1 97.38 129 MET A CA 1
ATOM 1029 C C . MET A 1 129 ? -11.094 -30.109 -10.305 1 97.38 129 MET A C 1
ATOM 1031 O O . MET A 1 129 ? -10.75 -31.281 -10.133 1 97.38 129 MET A O 1
ATOM 1035 N N . ASN A 1 130 ? -10.352 -29.078 -9.867 1 96.5 130 ASN A N 1
ATOM 1036 C CA . ASN A 1 130 ? -8.984 -29.25 -9.391 1 96.5 130 ASN A CA 1
ATOM 1037 C C . ASN A 1 130 ? -8.945 -29.719 -7.938 1 96.5 130 ASN A C 1
ATOM 1039 O O . ASN A 1 130 ? -7.953 -30.297 -7.496 1 96.5 130 ASN A O 1
ATOM 1043 N N . GLN A 1 131 ? -10.016 -29.422 -7.195 1 94.12 131 GLN A N 1
ATOM 1044 C CA . GLN A 1 131 ? -10.141 -29.828 -5.801 1 94.12 131 GLN A CA 1
ATOM 1045 C C . GLN A 1 131 ? -11.547 -30.344 -5.5 1 94.12 131 GLN A C 1
ATOM 1047 O O . GLN A 1 131 ? -12.25 -29.781 -4.66 1 94.12 131 GLN A O 1
ATOM 1052 N N . PRO A 1 132 ? -11.875 -31.469 -6.094 1 94.25 132 PRO A N 1
ATOM 1053 C CA . PRO A 1 132 ? -13.234 -31.969 -5.895 1 94.25 132 PRO A CA 1
ATOM 1054 C C . PRO A 1 132 ? -13.547 -32.25 -4.426 1 94.25 132 PRO A C 1
ATOM 1056 O O . PRO A 1 132 ? -12.727 -32.844 -3.717 1 94.25 132 PRO A O 1
ATOM 1059 N N . GLY A 1 133 ? -14.711 -31.812 -3.988 1 94.19 133 GLY A N 1
ATOM 1060 C CA . GLY A 1 133 ? -15.156 -32.094 -2.629 1 94.19 133 GLY A CA 1
ATOM 1061 C C . GLY A 1 133 ? -14.703 -31.031 -1.638 1 94.19 133 GLY A C 1
ATOM 1062 O O . GLY A 1 133 ? -15.117 -31.047 -0.476 1 94.19 133 GLY A O 1
ATOM 1063 N N . SER A 1 134 ? -13.883 -30.094 -2.148 1 94.5 134 SER A N 1
ATOM 1064 C CA . SER A 1 134 ? -13.43 -29.031 -1.267 1 94.5 134 SER A CA 1
ATOM 1065 C C . SER A 1 134 ? -14.539 -28.016 -1.002 1 94.5 134 SER A C 1
ATOM 1067 O O . SER A 1 134 ? -15.344 -27.734 -1.889 1 94.5 134 SER A O 1
ATOM 1069 N N . PHE A 1 135 ? -14.539 -27.547 0.145 1 96.19 135 PHE A N 1
ATOM 1070 C CA . PHE A 1 135 ? -15.453 -26.484 0.524 1 96.19 135 PHE A CA 1
ATOM 1071 C C . PHE A 1 135 ? -14.984 -25.141 -0.036 1 96.19 135 PHE A C 1
ATOM 1073 O O . PHE A 1 135 ? -13.797 -24.828 0.016 1 96.19 135 PHE A O 1
ATOM 1080 N N . ASN A 1 136 ? -15.945 -24.453 -0.616 1 98 136 ASN A N 1
ATOM 1081 C CA . ASN A 1 136 ? -15.648 -23.094 -1.066 1 98 136 ASN A CA 1
ATOM 1082 C C . ASN A 1 136 ? -15.727 -22.094 0.081 1 98 136 ASN A C 1
ATOM 1084 O O . ASN A 1 136 ? -16.828 -21.719 0.512 1 98 136 ASN A O 1
ATOM 1088 N N . PRO A 1 137 ? -14.641 -21.578 0.496 1 98.38 137 PRO A N 1
ATOM 1089 C CA . PRO A 1 137 ? -14.703 -20.656 1.63 1 98.38 137 PRO A CA 1
ATOM 1090 C C . PRO A 1 137 ? -15.289 -19.297 1.254 1 98.38 137 PRO A C 1
ATOM 1092 O O . PRO A 1 137 ? -15.602 -18.5 2.133 1 98.38 137 PRO A O 1
ATOM 1095 N N . TRP A 1 138 ? -15.469 -19.078 -0.015 1 98.5 138 TRP A N 1
ATOM 1096 C CA . TRP A 1 138 ? -15.859 -17.75 -0.479 1 98.5 138 TRP A CA 1
ATOM 1097 C C . TRP A 1 138 ? -17.328 -17.719 -0.862 1 98.5 138 TRP A C 1
ATOM 1099 O O . TRP A 1 138 ? -17.828 -16.719 -1.376 1 98.5 138 TRP A O 1
ATOM 1109 N N . MET A 1 139 ? -18.078 -18.812 -0.638 1 96.81 139 MET A N 1
ATOM 1110 C CA . MET A 1 139 ? -19.438 -18.984 -1.147 1 96.81 139 MET A CA 1
ATOM 1111 C C . MET A 1 139 ? -20.375 -17.891 -0.615 1 96.81 139 MET A C 1
ATOM 1113 O O . MET A 1 139 ? -21.359 -17.547 -1.258 1 96.81 139 MET A O 1
ATOM 1117 N N . TYR A 1 140 ? -20.047 -17.234 0.569 1 96.31 140 TYR A N 1
ATOM 1118 C CA . TYR A 1 140 ? -20.922 -16.219 1.138 1 96.31 140 TYR A CA 1
ATOM 1119 C C . TYR A 1 140 ? -20.312 -14.828 1.011 1 96.31 140 TYR A C 1
ATOM 1121 O O . TYR A 1 140 ? -20.844 -13.852 1.545 1 96.31 140 TYR A O 1
ATOM 1129 N N . GLY A 1 141 ? -19.203 -14.812 0.354 1 97.44 141 GLY A N 1
ATOM 1130 C CA . GLY A 1 141 ? -18.562 -13.531 0.132 1 97.44 141 GLY A CA 1
ATOM 1131 C C . GLY A 1 141 ? -19.016 -12.852 -1.148 1 97.44 141 GLY A C 1
ATOM 1132 O O . GLY A 1 141 ? -19.906 -13.352 -1.84 1 97.44 141 GLY A O 1
ATOM 1133 N N . ASN A 1 142 ? -18.453 -11.664 -1.371 1 97.25 142 ASN A N 1
ATOM 1134 C CA . ASN A 1 142 ? -18.656 -11 -2.656 1 97.25 142 ASN A CA 1
ATOM 1135 C C . ASN A 1 142 ? -17.906 -11.711 -3.779 1 97.25 142 ASN A C 1
ATOM 1137 O O . ASN A 1 142 ? -17.094 -12.609 -3.523 1 97.25 142 ASN A O 1
ATOM 1141 N N . ILE A 1 143 ? -18.188 -11.367 -4.996 1 97.5 143 ILE A N 1
ATOM 1142 C CA . ILE A 1 143 ? -17.625 -12.031 -6.164 1 97.5 143 ILE A CA 1
ATOM 1143 C C . ILE A 1 143 ? -16.109 -11.922 -6.141 1 97.5 143 ILE A C 1
ATOM 1145 O O . ILE A 1 143 ? -15.406 -12.758 -6.719 1 97.5 143 ILE A O 1
ATOM 1149 N N . ASP A 1 144 ? -15.586 -10.891 -5.457 1 97.94 144 ASP A N 1
ATOM 1150 C CA . ASP A 1 144 ? -14.148 -10.656 -5.469 1 97.94 144 ASP A CA 1
ATOM 1151 C C . ASP A 1 144 ? -13.484 -11.234 -4.219 1 97.94 144 ASP A C 1
ATOM 1153 O O . ASP A 1 144 ? -12.32 -10.945 -3.936 1 97.94 144 ASP A O 1
ATOM 1157 N N . ALA A 1 145 ? -14.219 -12.008 -3.482 1 98.44 145 ALA A N 1
ATOM 1158 C CA . ALA A 1 145 ? -13.57 -12.758 -2.408 1 98.44 145 ALA A CA 1
ATOM 1159 C C . ALA A 1 145 ? -12.43 -13.617 -2.947 1 98.44 145 ALA A C 1
ATOM 1161 O O . ALA A 1 145 ? -12.562 -14.25 -3.994 1 98.44 145 ALA A O 1
ATOM 1162 N N . PRO A 1 146 ? -11.297 -13.672 -2.203 1 98.38 146 PRO A N 1
ATOM 1163 C CA . PRO A 1 146 ? -11.102 -13.227 -0.82 1 98.38 146 PRO A CA 1
ATOM 1164 C C . PRO A 1 146 ? -10.586 -11.789 -0.726 1 98.38 146 PRO A C 1
ATOM 1166 O O . PRO A 1 146 ? -10.188 -11.344 0.351 1 98.38 146 PRO A O 1
ATOM 1169 N N . PHE A 1 147 ? -10.617 -11.008 -1.8 1 97.94 147 PHE A N 1
ATOM 1170 C CA . PHE A 1 147 ? -10.031 -9.672 -1.809 1 97.94 147 PHE A CA 1
ATOM 1171 C C . PHE A 1 147 ? -11.102 -8.617 -1.574 1 97.94 147 PHE A C 1
ATOM 1173 O O . PHE A 1 147 ? -10.93 -7.457 -1.971 1 97.94 147 PHE A O 1
ATOM 1180 N N . ASP A 1 148 ? -12.227 -9.094 -0.905 1 96 148 ASP A N 1
ATOM 1181 C CA . ASP A 1 148 ? -13.352 -8.203 -0.628 1 96 148 ASP A CA 1
ATOM 1182 C C . ASP A 1 148 ? -13.328 -7.727 0.823 1 96 148 ASP A C 1
ATOM 1184 O O . ASP A 1 148 ? -14.328 -7.211 1.326 1 96 148 ASP A O 1
ATOM 1188 N N . LYS A 1 149 ? -12.18 -7.98 1.55 1 94.56 149 LYS A N 1
ATOM 1189 C CA . LYS A 1 149 ? -12.086 -7.625 2.963 1 94.56 149 LYS A CA 1
ATOM 1190 C C . LYS A 1 149 ? -10.992 -6.59 3.199 1 94.56 149 LYS A C 1
ATOM 1192 O O . LYS A 1 149 ? -10.328 -6.152 2.256 1 94.56 149 LYS A O 1
ATOM 1197 N N . GLU A 1 150 ? -10.836 -6.156 4.41 1 91.5 150 GLU A N 1
ATOM 1198 C CA . GLU A 1 150 ? -9.812 -5.191 4.789 1 91.5 150 GLU A CA 1
ATOM 1199 C C . GLU A 1 150 ? -8.43 -5.848 4.852 1 91.5 150 GLU A C 1
ATOM 1201 O O . GLU A 1 150 ? -8.297 -6.977 5.324 1 91.5 150 GLU A O 1
ATOM 1206 N N . PHE A 1 151 ? -7.484 -5.219 4.277 1 96.62 151 PHE A N 1
ATOM 1207 C CA . PHE A 1 151 ? -6.086 -5.637 4.309 1 96.62 151 PHE A CA 1
ATOM 1208 C C . PHE A 1 151 ? -5.215 -4.562 4.949 1 96.62 151 PHE A C 1
ATOM 1210 O O . PHE A 1 151 ? -5.609 -3.398 5.023 1 96.62 151 PHE A O 1
ATOM 1217 N N . PHE A 1 152 ? -4.129 -4.945 5.48 1 96 152 PHE A N 1
ATOM 1218 C CA . PHE A 1 152 ? -3.117 -3.982 5.902 1 96 152 PHE A CA 1
ATOM 1219 C C . PHE A 1 152 ? -1.842 -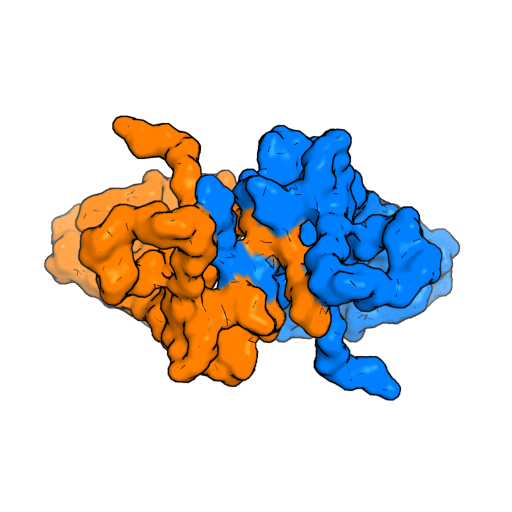4.145 5.082 1 96 152 PHE A C 1
ATOM 1221 O O . PHE A 1 152 ? -1.548 -5.234 4.59 1 96 152 PHE A O 1
ATOM 1228 N N . ILE A 1 153 ? -1.071 -3.107 4.938 1 96.75 153 ILE A N 1
ATOM 1229 C CA . ILE A 1 153 ? 0.082 -3.068 4.047 1 96.75 153 ILE A CA 1
ATOM 1230 C C . ILE A 1 153 ? 1.367 -3.221 4.855 1 96.75 153 ILE A C 1
ATOM 1232 O O . ILE A 1 153 ? 1.498 -2.643 5.938 1 96.75 153 ILE A O 1
ATOM 1236 N N . ILE A 1 154 ? 2.271 -3.996 4.348 1 95.12 154 ILE A N 1
ATOM 1237 C CA . ILE A 1 154 ? 3.611 -4.191 4.895 1 95.12 154 ILE A CA 1
ATOM 1238 C C . ILE A 1 154 ? 4.656 -3.811 3.85 1 95.12 154 ILE A C 1
ATOM 1240 O O . ILE A 1 154 ? 4.539 -4.184 2.68 1 95.12 154 ILE A O 1
ATOM 1244 N N . ILE A 1 155 ? 5.594 -3.053 4.258 1 93.19 155 ILE A N 1
ATOM 1245 C CA . ILE A 1 155 ? 6.645 -2.531 3.393 1 93.19 155 ILE A CA 1
ATOM 1246 C C . ILE A 1 155 ? 8.016 -2.859 3.99 1 93.19 155 ILE A C 1
ATOM 1248 O O . ILE A 1 155 ? 8.305 -2.48 5.125 1 93.19 155 ILE A O 1
ATOM 1252 N N . ASN A 1 156 ? 8.797 -3.607 3.33 1 90.88 156 ASN A N 1
ATOM 1253 C CA . ASN A 1 156 ? 10.156 -3.941 3.721 1 90.88 156 ASN A CA 1
ATOM 1254 C C . ASN A 1 156 ? 11.18 -3.393 2.727 1 90.88 156 ASN A C 1
ATOM 1256 O O . ASN A 1 156 ? 11.344 -3.943 1.636 1 90.88 156 ASN A O 1
ATOM 1260 N N . LEU A 1 157 ? 11.852 -2.277 3.131 1 86.25 157 LEU A N 1
ATOM 1261 C CA . LEU A 1 157 ? 12.703 -1.546 2.199 1 86.25 157 LEU A CA 1
ATOM 1262 C C . LEU A 1 157 ? 13.945 -1.01 2.906 1 86.25 157 LEU A C 1
ATOM 1264 O O . LEU A 1 157 ? 13.914 -0.766 4.113 1 86.25 157 LEU A O 1
ATOM 1268 N N . ALA A 1 158 ? 14.984 -0.983 2.105 1 78.88 158 ALA A N 1
ATOM 1269 C CA . ALA A 1 158 ? 16.094 -0.093 2.41 1 78.88 158 ALA A CA 1
ATOM 1270 C C . ALA A 1 158 ? 16.062 1.156 1.534 1 78.88 158 ALA A C 1
ATOM 1272 O O . ALA A 1 158 ? 16.234 1.072 0.315 1 78.88 158 ALA A O 1
ATOM 1273 N N . VAL A 1 159 ? 15.664 2.205 2.098 1 71.56 159 VAL A N 1
ATOM 1274 C CA . VAL A 1 159 ? 15.328 3.352 1.261 1 71.56 159 VAL A CA 1
ATOM 1275 C C . VAL A 1 159 ? 16.375 4.441 1.427 1 71.56 159 VAL A C 1
ATOM 1277 O O . VAL A 1 159 ? 16.734 4.801 2.551 1 71.56 159 VAL A O 1
ATOM 1280 N N . GLY A 1 160 ? 17.188 4.656 0.403 1 64.44 160 GLY A N 1
ATOM 1281 C CA . GLY A 1 160 ? 18.094 5.785 0.342 1 64.44 160 GLY A CA 1
ATOM 1282 C C . GLY A 1 160 ? 17.734 6.785 -0.74 1 64.44 160 GLY A C 1
ATOM 1283 O O . GLY A 1 160 ? 16.766 6.594 -1.472 1 64.44 160 GLY A O 1
ATOM 1284 N N . GLY A 1 161 ? 18.219 8.047 -0.7 1 60.06 161 GLY A N 1
ATOM 1285 C CA . GLY A 1 161 ? 18.141 8.992 -1.803 1 60.06 161 GLY A CA 1
ATOM 1286 C C . GLY A 1 161 ? 18.969 8.578 -3.004 1 60.06 161 GLY A C 1
ATOM 1287 O O . GLY A 1 161 ? 19.656 7.555 -2.973 1 60.06 161 GLY A O 1
ATOM 1288 N N . VAL A 1 162 ? 18.469 8.844 -4.32 1 54.88 162 VAL A N 1
ATOM 1289 C CA . VAL A 1 162 ? 19.312 8.562 -5.48 1 54.88 162 VAL A CA 1
ATOM 1290 C C . VAL A 1 162 ? 20.375 9.656 -5.621 1 54.88 162 VAL A C 1
ATOM 1292 O O . VAL A 1 162 ? 20.125 10.812 -5.281 1 54.88 162 VAL A O 1
ATOM 1295 N N . SER A 1 163 ? 21.672 9.273 -5.613 1 44.84 163 SER A N 1
ATOM 1296 C CA . SER A 1 163 ? 22.75 10.195 -5.941 1 44.84 163 SER A CA 1
ATOM 1297 C C . SER A 1 163 ? 22.641 10.695 -7.379 1 44.84 163 SER A C 1
ATOM 1299 O O . SER A 1 163 ? 22.406 9.906 -8.297 1 44.84 163 SER A O 1
ATOM 1301 N N . GLY A 1 164 ? 21.812 11.734 -7.621 1 37.84 164 GLY A N 1
ATOM 1302 C CA . GLY A 1 164 ? 22.062 12.289 -8.945 1 37.84 164 GLY A CA 1
ATOM 1303 C C . GLY A 1 164 ? 23.531 12.5 -9.227 1 37.84 164 GLY A C 1
ATOM 1304 O O . GLY A 1 164 ? 24.344 12.586 -8.305 1 37.84 164 GLY A O 1
ATOM 1305 N N . MET B 1 1 ? 0.951 24.875 -12.281 1 20.47 1 MET B N 1
ATOM 1306 C CA . MET B 1 1 ? 0.338 23.547 -12.219 1 20.47 1 MET B CA 1
ATOM 1307 C C . MET B 1 1 ? 1.383 22.469 -11.922 1 20.47 1 MET B C 1
ATOM 1309 O O . MET B 1 1 ? 2.418 22.406 -12.586 1 20.47 1 MET B O 1
ATOM 1313 N N . LEU B 1 2 ? 1.78 22.141 -10.766 1 27.3 2 LEU B N 1
ATOM 1314 C CA . LEU B 1 2 ? 2.99 21.453 -10.336 1 27.3 2 LEU B CA 1
ATOM 1315 C C . LEU B 1 2 ? 3.133 20.109 -11.047 1 27.3 2 LEU B C 1
ATOM 1317 O O . LEU B 1 2 ? 2.201 19.312 -11.055 1 27.3 2 LEU B O 1
ATOM 1321 N N . ASN B 1 3 ? 3.738 19.875 -12.242 1 32.41 3 ASN B N 1
ATOM 1322 C CA . ASN B 1 3 ? 4.258 18.906 -13.188 1 32.41 3 ASN B CA 1
ATOM 1323 C C . ASN B 1 3 ? 4.773 17.656 -12.477 1 32.41 3 ASN B C 1
ATOM 1325 O O . ASN B 1 3 ? 5.051 17.688 -11.273 1 32.41 3 ASN B O 1
ATOM 1329 N N . LYS B 1 4 ? 4.512 16.312 -12.922 1 35.12 4 LYS B N 1
ATOM 1330 C CA . LYS B 1 4 ? 5.004 15.031 -12.438 1 35.12 4 LYS B CA 1
ATOM 1331 C C . LYS B 1 4 ? 6.422 15.156 -11.898 1 35.12 4 LYS B C 1
ATOM 1333 O O . LYS B 1 4 ? 7.383 15.227 -12.664 1 35.12 4 LYS B O 1
ATOM 1338 N N . GLY B 1 5 ? 6.93 16.031 -11.172 1 37.84 5 GLY B N 1
ATOM 1339 C CA . GLY B 1 5 ? 8.25 16.453 -10.758 1 37.84 5 GLY B CA 1
ATOM 1340 C C . GLY B 1 5 ? 9.094 15.336 -10.172 1 37.84 5 GLY B C 1
ATOM 1341 O O . GLY B 1 5 ? 8.57 14.266 -9.859 1 37.84 5 GLY B O 1
ATOM 1342 N N . ASP B 1 6 ? 10.555 15.43 -10.203 1 48.22 6 ASP B N 1
ATOM 1343 C CA . ASP B 1 6 ? 11.734 14.648 -9.836 1 48.22 6 ASP B CA 1
ATOM 1344 C C . ASP B 1 6 ? 11.703 14.281 -8.352 1 48.22 6 ASP B C 1
ATOM 1346 O O . ASP B 1 6 ? 11.945 15.125 -7.488 1 48.22 6 ASP B O 1
ATOM 1350 N N . TRP B 1 7 ? 10.758 13.477 -8.086 1 53.09 7 TRP B N 1
ATOM 1351 C CA . TRP B 1 7 ? 10.867 13.023 -6.699 1 53.09 7 TRP B CA 1
ATOM 1352 C C . TRP B 1 7 ? 12.266 12.492 -6.406 1 53.09 7 TRP B C 1
ATOM 1354 O O . TRP B 1 7 ? 12.812 11.711 -7.184 1 53.09 7 TRP B O 1
ATOM 1364 N N . LEU B 1 8 ? 12.867 13.219 -5.566 1 63.75 8 LEU B N 1
ATOM 1365 C CA . LEU B 1 8 ? 14.234 12.859 -5.188 1 63.75 8 LEU B CA 1
ATOM 1366 C C . LEU B 1 8 ? 14.227 11.93 -3.979 1 63.75 8 LEU B C 1
ATOM 1368 O O . LEU B 1 8 ? 15.266 11.352 -3.637 1 63.75 8 LEU B O 1
ATOM 1372 N N . TRP B 1 9 ? 12.797 11.734 -3.529 1 78.56 9 TRP B N 1
ATOM 1373 C CA . TRP B 1 9 ? 12.75 10.938 -2.303 1 78.56 9 TRP B CA 1
ATOM 1374 C C . TRP B 1 9 ? 11.664 9.875 -2.387 1 78.56 9 TRP B C 1
ATOM 1376 O O . TRP B 1 9 ? 10.68 10.031 -3.113 1 78.56 9 TRP B O 1
ATOM 1386 N N . PRO B 1 10 ? 11.938 8.805 -1.697 1 85.62 10 PRO B N 1
ATOM 1387 C CA . PRO B 1 10 ? 10.938 7.734 -1.707 1 85.62 10 PRO B CA 1
ATOM 1388 C C . PRO B 1 10 ? 9.586 8.18 -1.148 1 85.62 10 PRO B C 1
ATOM 1390 O O . PRO B 1 10 ? 9.539 8.953 -0.19 1 85.62 10 PRO B O 1
ATOM 1393 N N . ALA B 1 11 ? 8.562 7.73 -1.776 1 91.5 11 ALA B N 1
ATOM 1394 C CA . ALA B 1 11 ? 7.199 8.023 -1.335 1 91.5 11 ALA B CA 1
ATOM 1395 C C . ALA B 1 11 ? 6.254 6.879 -1.676 1 91.5 11 ALA B C 1
ATOM 1397 O O . ALA B 1 11 ? 6.352 6.281 -2.75 1 91.5 11 ALA B O 1
ATOM 1398 N N . ILE B 1 12 ? 5.391 6.535 -0.781 1 94.75 12 ILE B N 1
ATOM 1399 C CA . ILE B 1 12 ? 4.297 5.59 -0.958 1 94.75 12 ILE B CA 1
ATOM 1400 C C . ILE B 1 12 ? 2.99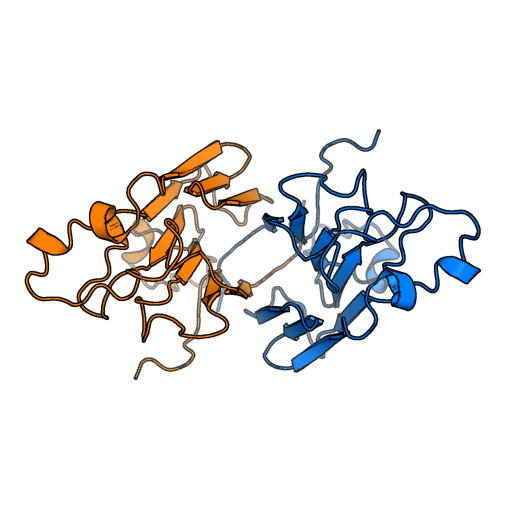 6.215 -0.469 1 94.75 12 ILE B C 1
ATOM 1402 O O . ILE B 1 12 ? 2.889 6.629 0.688 1 94.75 12 ILE B O 1
ATOM 1406 N N . TRP B 1 13 ? 1.988 6.297 -1.352 1 97.06 13 TRP B N 1
ATOM 1407 C CA . TRP B 1 13 ? 0.72 6.895 -0.945 1 97.06 13 TRP B CA 1
ATOM 1408 C C . TRP B 1 13 ? -0.445 6.266 -1.703 1 97.06 13 TRP B C 1
ATOM 1410 O O . TRP B 1 13 ? -0.239 5.52 -2.662 1 97.06 13 TRP B O 1
ATOM 1420 N N . LEU B 1 14 ? -1.6 6.465 -1.191 1 98 14 LEU B N 1
ATOM 1421 C CA . LEU B 1 14 ? -2.838 6.004 -1.81 1 98 14 LEU B CA 1
ATOM 1422 C C . LEU B 1 14 ? -3.73 7.18 -2.184 1 98 14 LEU B C 1
ATOM 1424 O O . LEU B 1 14 ? -3.828 8.156 -1.432 1 98 14 LEU B O 1
ATOM 1428 N N . LEU B 1 15 ? -4.363 7.074 -3.328 1 98 15 LEU B N 1
ATOM 1429 C CA . LEU B 1 15 ? -5.387 8.008 -3.791 1 98 15 LEU B CA 1
ATOM 1430 C C . LEU B 1 15 ? -6.707 7.281 -4.043 1 98 15 LEU B C 1
ATOM 1432 O O . LEU B 1 15 ? -6.719 6.078 -4.309 1 98 15 LEU B O 1
ATOM 1436 N N . PRO B 1 16 ? -7.805 8.016 -3.852 1 97.06 16 PRO B N 1
ATOM 1437 C CA . PRO B 1 16 ? -9.086 7.367 -4.145 1 97.06 16 PRO B CA 1
ATOM 1438 C C . PRO B 1 16 ? -9.227 6.973 -5.613 1 97.06 16 PRO B C 1
ATOM 1440 O O . PRO B 1 16 ? -8.781 7.707 -6.496 1 97.06 16 PRO B O 1
ATOM 1443 N N . VAL B 1 17 ? -9.797 5.832 -5.82 1 94.62 17 VAL B N 1
ATOM 1444 C CA . VAL B 1 17 ? -10.055 5.391 -7.188 1 94.62 17 VAL B CA 1
ATOM 1445 C C . VAL B 1 17 ? -10.984 6.383 -7.887 1 94.62 17 VAL B C 1
ATOM 1447 O O . VAL B 1 17 ? -10.797 6.691 -9.062 1 94.62 17 VAL B O 1
ATOM 1450 N N . ARG B 1 18 ? -12 6.832 -7.152 1 95.56 18 ARG B N 1
ATOM 1451 C CA . ARG B 1 18 ? -12.938 7.852 -7.602 1 95.56 18 ARG B CA 1
ATOM 1452 C C . ARG B 1 18 ? -13.039 8.992 -6.59 1 95.56 18 ARG B C 1
ATOM 1454 O O . ARG B 1 18 ? -12.922 8.766 -5.383 1 95.56 18 ARG B O 1
ATOM 1461 N N . ASN B 1 19 ? -13.219 10.164 -7.105 1 97.44 19 ASN B N 1
ATOM 1462 C CA . ASN B 1 19 ? -13.461 11.305 -6.219 1 97.44 19 ASN B CA 1
ATOM 1463 C C . ASN B 1 19 ? -14.914 11.375 -5.781 1 97.44 19 ASN B C 1
ATOM 1465 O O . ASN B 1 19 ? -15.609 12.352 -6.074 1 97.44 19 ASN B O 1
ATOM 1469 N N . GLU B 1 20 ? -15.352 10.422 -5 1 97.31 20 GLU B N 1
ATOM 1470 C CA . GLU B 1 20 ? -16.766 10.258 -4.66 1 97.31 20 GLU B CA 1
ATOM 1471 C C . GLU B 1 20 ? -17.266 11.414 -3.795 1 97.31 20 GLU B C 1
ATOM 1473 O O . GLU B 1 20 ? -18.453 11.75 -3.812 1 97.31 20 GLU B O 1
ATOM 1478 N N . TYR B 1 21 ? -16.344 12.016 -3.037 1 98.44 21 TYR B N 1
ATOM 1479 C CA . TYR B 1 21 ? -16.75 13.062 -2.104 1 98.44 21 TYR B CA 1
ATOM 1480 C C . TYR B 1 21 ? -16.328 14.438 -2.604 1 98.44 21 TYR B C 1
ATOM 1482 O O . TYR B 1 21 ? -16.422 15.422 -1.872 1 98.44 21 TYR B O 1
ATOM 1490 N N . GLY B 1 22 ? -15.844 14.469 -3.834 1 98.06 22 GLY B N 1
ATOM 1491 C CA . GLY B 1 22 ? -15.414 15.742 -4.395 1 98.06 22 GLY B CA 1
ATOM 1492 C C . GLY B 1 22 ? -13.922 15.828 -4.613 1 98.06 22 GLY B C 1
ATOM 1493 O O . GLY B 1 22 ? -13.211 14.836 -4.473 1 98.06 22 GLY B O 1
ATOM 1494 N N . ASP B 1 23 ? -13.453 16.969 -4.953 1 97.5 23 ASP B N 1
ATOM 1495 C CA . ASP B 1 23 ? -12.047 17.188 -5.273 1 97.5 23 ASP B CA 1
ATOM 1496 C C . ASP B 1 23 ? -11.172 17.094 -4.023 1 97.5 23 ASP B C 1
ATOM 1498 O O . ASP B 1 23 ? -11.688 17.078 -2.902 1 97.5 23 ASP B O 1
ATOM 1502 N N . TRP B 1 24 ? -9.867 17.031 -4.246 1 97.81 24 TRP B N 1
ATOM 1503 C CA . TRP B 1 24 ? -8.891 16.938 -3.162 1 97.81 24 TRP B CA 1
ATOM 1504 C C . TRP B 1 24 ? -9.039 18.109 -2.193 1 97.81 24 TRP B C 1
ATOM 1506 O O . TRP B 1 24 ? -9.258 19.25 -2.613 1 97.81 24 TRP B O 1
ATOM 1516 N N . PRO B 1 25 ? -9.031 17.719 -0.921 1 98.5 25 PRO B N 1
ATOM 1517 C CA . PRO B 1 25 ? -8.82 16.422 -0.269 1 98.5 25 PRO B CA 1
ATOM 1518 C C . PRO B 1 25 ? -10.117 15.781 0.21 1 98.5 25 PRO B C 1
ATOM 1520 O O . PRO B 1 25 ? -10.109 14.984 1.152 1 98.5 25 PRO B O 1
ATOM 1523 N N . ALA B 1 26 ? -11.281 16.172 -0.426 1 98.75 26 ALA B N 1
ATOM 1524 C CA . ALA B 1 26 ? -12.586 15.727 0.043 1 98.75 26 ALA B CA 1
ATOM 1525 C C . ALA B 1 26 ? -12.727 14.211 -0.081 1 98.75 26 ALA B C 1
ATOM 1527 O O . ALA B 1 26 ? -13.5 13.586 0.651 1 98.75 26 ALA B O 1
ATOM 1528 N N . SER B 1 27 ? -11.914 13.625 -0.974 1 98.75 27 SER B N 1
ATOM 1529 C CA . SER B 1 27 ? -12.016 12.188 -1.191 1 98.75 27 SER B CA 1
ATOM 1530 C C . SER B 1 27 ? -10.82 11.453 -0.588 1 98.75 27 SER B C 1
ATOM 1532 O O . SER B 1 27 ? -10.664 10.25 -0.771 1 98.75 27 SER B O 1
ATOM 1534 N N . GLY B 1 28 ? -9.938 12.18 0.092 1 98.56 28 GLY B N 1
ATOM 1535 C CA . GLY B 1 28 ? -8.922 11.578 0.938 1 98.56 28 GLY B CA 1
ATOM 1536 C C . GLY B 1 28 ? -7.629 11.289 0.199 1 98.56 28 GLY B C 1
ATOM 1537 O O . GLY B 1 28 ? -7.613 11.219 -1.031 1 98.56 28 GLY B O 1
ATOM 1538 N N . GLU B 1 29 ? -6.555 11.219 0.905 1 98.62 29 GLU B N 1
ATOM 1539 C CA . GLU B 1 29 ? -5.227 10.742 0.535 1 98.62 29 GLU B CA 1
ATOM 1540 C C . GLU B 1 29 ? -4.5 10.141 1.736 1 98.62 29 GLU B C 1
ATOM 1542 O O . GLU B 1 29 ? -4.574 10.672 2.844 1 98.62 29 GLU B O 1
ATOM 1547 N N . ILE B 1 30 ? -3.846 9.031 1.511 1 98.5 30 ILE B N 1
ATOM 1548 C CA . ILE B 1 30 ? -3.062 8.375 2.551 1 98.5 30 ILE B CA 1
ATOM 1549 C C . ILE B 1 30 ? -1.589 8.352 2.154 1 98.5 30 ILE B C 1
ATOM 1551 O O . ILE B 1 30 ? -1.201 7.645 1.222 1 98.5 30 ILE B O 1
ATOM 1555 N N . ASP B 1 31 ? -0.799 9.164 2.818 1 97.94 31 ASP B N 1
ATOM 1556 C CA . ASP B 1 31 ? 0.65 9.109 2.656 1 97.94 31 ASP B CA 1
ATOM 1557 C C . ASP B 1 31 ? 1.279 8.156 3.674 1 97.94 31 ASP B C 1
ATOM 1559 O O . ASP B 1 31 ? 1.389 8.492 4.855 1 97.94 31 ASP B O 1
ATOM 1563 N N . ILE B 1 32 ? 1.744 7.031 3.234 1 97.31 32 ILE B N 1
ATOM 1564 C CA . ILE B 1 32 ? 2.309 6.031 4.133 1 97.31 32 ILE B CA 1
ATOM 1565 C C . ILE B 1 32 ? 3.756 6.391 4.465 1 97.31 32 ILE B C 1
ATOM 1567 O O . ILE B 1 32 ? 4.137 6.453 5.637 1 97.31 32 ILE B O 1
ATOM 1571 N N . ILE B 1 33 ? 4.508 6.59 3.432 1 93.5 33 ILE B N 1
ATOM 1572 C CA . ILE B 1 33 ? 5.914 6.965 3.543 1 93.5 33 ILE B CA 1
ATOM 1573 C C . ILE B 1 33 ? 6.188 8.211 2.697 1 93.5 33 ILE B C 1
ATOM 1575 O O . ILE B 1 33 ? 5.914 8.219 1.495 1 93.5 33 ILE B O 1
ATOM 1579 N N . GLU B 1 34 ? 6.613 9.211 3.332 1 90.56 34 GLU B N 1
ATOM 1580 C CA . GLU B 1 34 ? 7.16 10.391 2.674 1 90.56 34 GLU B CA 1
ATOM 1581 C C . GLU B 1 34 ? 8.453 10.852 3.348 1 90.56 34 GLU B C 1
ATOM 1583 O O . GLU B 1 34 ? 8.453 11.164 4.539 1 90.56 34 GLU B O 1
ATOM 1588 N N . ALA B 1 35 ? 9.547 10.82 2.584 1 80.75 35 ALA B N 1
ATOM 1589 C CA . ALA B 1 35 ? 10.844 11.203 3.133 1 80.75 35 ALA B CA 1
ATOM 1590 C C . ALA B 1 35 ? 10.977 12.719 3.209 1 80.75 35 ALA B C 1
ATOM 1592 O O . ALA B 1 35 ? 10.438 13.445 2.363 1 80.75 35 ALA B O 1
ATOM 1593 N N . ARG B 1 36 ? 11.422 13.188 4.371 1 64.38 36 ARG B N 1
ATOM 1594 C CA . ARG B 1 36 ? 11.836 14.578 4.52 1 64.38 36 ARG B CA 1
ATOM 1595 C C . ARG B 1 36 ? 13.352 14.703 4.547 1 64.38 36 ARG B C 1
ATOM 1597 O O . ARG B 1 36 ? 14.039 13.859 5.133 1 64.38 36 ARG B O 1
ATOM 1604 N N . ALA B 1 37 ? 13.883 15.414 3.646 1 55.38 37 ALA B N 1
ATOM 1605 C CA . ALA B 1 37 ? 15.328 15.641 3.689 1 55.38 37 ALA B CA 1
ATOM 1606 C C . ALA B 1 37 ? 15.75 16.234 5.027 1 55.38 37 ALA B C 1
ATOM 1608 O O . ALA B 1 37 ? 15 17.016 5.629 1 55.38 37 ALA B O 1
ATOM 1609 N N . ASN B 1 38 ? 16.578 15.562 5.754 1 52.69 38 ASN B N 1
ATOM 1610 C CA . ASN B 1 38 ? 17.125 16.078 7 1 52.69 38 ASN B CA 1
ATOM 1611 C C . ASN B 1 38 ? 17.469 17.562 6.883 1 52.69 38 ASN B C 1
ATOM 1613 O O . ASN B 1 38 ? 18.016 18 5.863 1 52.69 38 ASN B O 1
ATOM 1617 N N . LYS B 1 39 ? 16.703 18.406 7.504 1 46.62 39 LYS B N 1
ATOM 1618 C CA . LYS B 1 39 ? 16.984 19.828 7.609 1 46.62 39 LYS B CA 1
ATOM 1619 C C . LYS B 1 39 ? 18.484 20.109 7.656 1 46.62 39 LYS B C 1
ATOM 1621 O O . LYS B 1 39 ? 18.938 21.172 7.238 1 46.62 39 LYS B O 1
ATOM 1626 N N . GLN B 1 40 ? 19.094 19.406 8.664 1 44.16 40 GLN B N 1
ATOM 1627 C CA . GLN B 1 40 ? 20.469 19.875 8.82 1 44.16 40 GLN B CA 1
ATOM 1628 C C . GLN B 1 40 ? 21.203 19.891 7.484 1 44.16 40 GLN B C 1
ATOM 1630 O O . GLN B 1 40 ? 22.25 20.516 7.359 1 44.16 40 GLN B O 1
ATOM 1635 N N . LEU B 1 41 ? 20.781 18.969 6.629 1 42.62 41 LEU B N 1
ATOM 1636 C CA . LEU B 1 41 ? 21.547 19.078 5.395 1 42.62 41 LEU B CA 1
ATOM 1637 C C . LEU B 1 41 ? 21 20.203 4.516 1 42.62 41 LEU B C 1
ATOM 1639 O O . LEU B 1 41 ? 21.469 20.391 3.387 1 42.62 41 LEU B O 1
ATOM 1643 N N . THR B 1 42 ? 19.797 20.656 4.891 1 38.22 42 THR B N 1
ATOM 1644 C CA . THR B 1 42 ? 19.344 21.719 4.02 1 38.22 42 THR B CA 1
ATOM 1645 C C . THR B 1 42 ? 20.328 22.891 4.012 1 38.22 42 THR B C 1
ATOM 1647 O O . THR B 1 42 ? 20.062 23.938 3.439 1 38.22 42 THR B O 1
ATOM 1650 N N . THR B 1 43 ? 21 23.125 5.094 1 34.66 43 THR B N 1
ATOM 1651 C CA . THR B 1 43 ? 21.797 24.281 4.695 1 34.66 43 THR B CA 1
ATOM 1652 C C . THR B 1 43 ? 22.375 24.078 3.297 1 34.66 43 THR B C 1
ATOM 1654 O O . THR B 1 43 ? 22.25 24.953 2.438 1 34.66 43 THR B O 1
ATOM 1657 N N . SER B 1 44 ? 23.688 23.562 3.143 1 33.84 44 SER B N 1
ATOM 1658 C CA . SER B 1 44 ? 24.281 23.609 1.812 1 33.84 44 SER B CA 1
ATOM 1659 C C . SER B 1 44 ? 23.484 22.781 0.816 1 33.84 44 SER B C 1
ATOM 1661 O O . SER B 1 44 ? 22.656 21.969 1.213 1 33.84 44 SER B O 1
ATOM 1663 N N . SER B 1 45 ? 23.828 22.656 -0.551 1 32.75 45 SER B N 1
ATOM 1664 C CA . SER B 1 45 ? 23.328 22.094 -1.799 1 32.75 45 SER B CA 1
ATOM 1665 C C . SER B 1 45 ? 22.844 20.656 -1.598 1 32.75 45 SER B C 1
ATOM 1667 O O . SER B 1 45 ? 23.516 19.859 -0.921 1 32.75 45 SER B O 1
ATOM 1669 N N . SER B 1 46 ? 21.484 20.453 -1.391 1 36.91 46 SER B N 1
ATOM 1670 C CA . SER B 1 46 ? 20.922 19.094 -1.41 1 36.91 46 SER B CA 1
ATOM 1671 C C . SER B 1 46 ? 21.906 18.094 -2.002 1 36.91 46 SER B C 1
ATOM 1673 O O . SER B 1 46 ? 21.703 16.891 -1.917 1 36.91 46 SER B O 1
ATOM 1675 N N . PHE B 1 47 ? 22.484 18.531 -3.111 1 34.44 47 PHE B N 1
ATOM 1676 C CA . PHE B 1 47 ? 23.641 17.859 -3.705 1 34.44 47 PHE B CA 1
ATOM 1677 C C . PHE B 1 47 ? 24.906 18.156 -2.918 1 34.44 47 PHE B C 1
ATOM 1679 O O . PHE B 1 47 ? 25.422 19.281 -2.973 1 34.44 47 PHE B O 1
ATOM 1686 N N . VAL B 1 48 ? 25.047 18.203 -1.783 1 35.03 48 VAL B N 1
ATOM 1687 C CA . VAL B 1 48 ? 26.391 18.547 -1.33 1 35.03 48 VAL B CA 1
ATOM 1688 C C . VAL B 1 48 ? 27.359 17.422 -1.686 1 35.03 48 VAL B C 1
ATOM 1690 O O . VAL B 1 48 ? 27.188 16.281 -1.233 1 35.03 48 VAL B O 1
ATOM 1693 N N . ASP B 1 49 ? 28.281 17.578 -2.463 1 42.28 49 ASP B N 1
ATOM 1694 C CA . ASP B 1 49 ? 29.453 16.984 -3.092 1 42.28 49 ASP B CA 1
ATOM 1695 C C . ASP B 1 49 ? 29.141 15.594 -3.627 1 42.28 49 ASP B C 1
ATOM 1697 O O . ASP B 1 49 ? 29.969 14.68 -3.51 1 42.28 49 ASP B O 1
ATOM 1701 N N . GLY B 1 50 ? 27.969 15.234 -4.16 1 41.97 50 GLY B N 1
ATOM 1702 C CA . GLY B 1 50 ? 27.719 13.969 -4.836 1 41.97 50 GLY B CA 1
ATOM 1703 C C . GLY B 1 50 ? 27.234 12.883 -3.904 1 41.97 50 GLY B C 1
ATOM 1704 O O . GLY B 1 50 ? 27.172 11.711 -4.281 1 41.97 50 GLY B O 1
ATOM 1705 N N . ALA B 1 51 ? 27.234 13.289 -2.596 1 43.28 51 ALA B N 1
ATOM 1706 C CA . ALA B 1 51 ? 27.047 12.18 -1.66 1 43.28 51 ALA B CA 1
ATOM 1707 C C . ALA B 1 51 ? 25.562 11.961 -1.361 1 43.28 51 ALA B C 1
ATOM 1709 O O . ALA B 1 51 ? 24.766 12.891 -1.461 1 43.28 51 ALA B O 1
ATOM 1710 N N . GLN B 1 52 ? 25.125 10.719 -1.303 1 51.81 52 GLN B N 1
ATOM 1711 C CA . GLN B 1 52 ? 23.828 10.211 -0.849 1 51.81 52 GLN B CA 1
ATOM 1712 C C . GLN B 1 52 ? 23.391 10.898 0.437 1 51.81 52 GLN B C 1
ATOM 1714 O O . GLN B 1 52 ? 24.141 10.969 1.404 1 51.81 52 GLN B O 1
ATOM 1719 N N . ILE B 1 53 ? 22.344 11.852 0.32 1 56.41 53 ILE B N 1
ATOM 1720 C CA . ILE B 1 53 ? 21.812 12.445 1.545 1 56.41 53 ILE B CA 1
ATOM 1721 C C . ILE B 1 53 ? 21.016 11.398 2.312 1 56.41 53 ILE B C 1
ATOM 1723 O O . ILE B 1 53 ? 20.078 10.797 1.771 1 56.41 53 ILE B O 1
ATOM 1727 N N . GLY B 1 54 ? 21.531 10.906 3.453 1 68.38 54 GLY B N 1
ATOM 1728 C CA . GLY B 1 54 ? 20.859 9.961 4.332 1 68.38 54 GLY B CA 1
ATOM 1729 C C . GLY B 1 54 ? 19.516 10.461 4.824 1 68.38 54 GLY B C 1
ATOM 1730 O O . GLY B 1 54 ? 19.344 11.656 5.074 1 68.38 54 GLY B O 1
ATOM 1731 N N . ILE B 1 55 ? 18.453 9.742 4.711 1 79.38 55 ILE B N 1
ATOM 1732 C CA . ILE B 1 55 ? 17.109 9.992 5.223 1 79.38 55 ILE B CA 1
ATOM 1733 C C . ILE B 1 55 ? 16.922 9.289 6.566 1 79.38 55 ILE B C 1
ATOM 1735 O O . ILE B 1 55 ? 16.969 8.055 6.637 1 79.38 55 ILE B O 1
ATOM 1739 N N . SER B 1 56 ? 16.797 10.102 7.617 1 87.38 56 SER B N 1
ATOM 1740 C CA . SER B 1 56 ? 16.609 9.469 8.922 1 87.38 56 SER B CA 1
ATOM 1741 C C . SER B 1 56 ? 15.203 9.703 9.453 1 87.38 56 SER B C 1
ATOM 1743 O O . SER B 1 56 ? 14.852 9.227 10.531 1 87.38 56 SER B O 1
ATOM 1745 N N . GLN B 1 57 ? 14.391 10.477 8.648 1 89.88 57 GLN B N 1
ATOM 1746 C CA . GLN B 1 57 ? 13.031 10.781 9.07 1 89.88 57 GLN B CA 1
ATOM 1747 C C . GLN B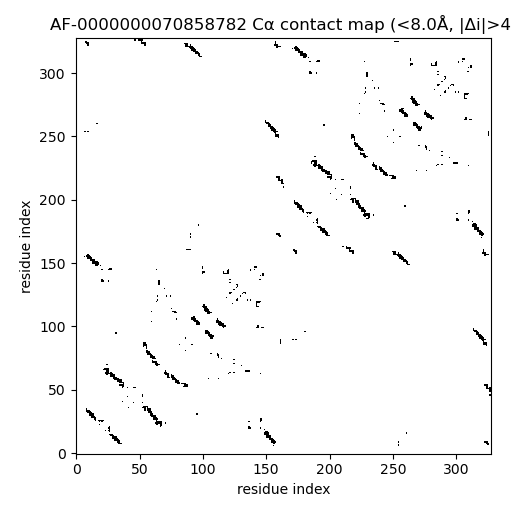 1 57 ? 12.031 10.492 7.953 1 89.88 57 GLN B C 1
ATOM 1749 O O . GLN B 1 57 ? 12.289 10.789 6.785 1 89.88 57 GLN B O 1
ATOM 1754 N N . MET B 1 58 ? 10.969 9.844 8.328 1 91.75 58 MET B N 1
ATOM 1755 C CA . MET B 1 58 ? 9.852 9.609 7.422 1 91.75 58 MET B CA 1
ATOM 1756 C C . MET B 1 58 ? 8.531 9.984 8.078 1 91.75 58 MET B C 1
ATOM 1758 O O . MET B 1 58 ? 8.391 9.883 9.297 1 91.75 58 MET B O 1
ATOM 1762 N N . THR B 1 59 ? 7.633 10.445 7.203 1 95.44 59 THR B N 1
ATOM 1763 C CA . THR B 1 59 ? 6.352 10.891 7.742 1 95.44 59 THR B CA 1
ATOM 1764 C C . THR B 1 59 ? 5.207 10.047 7.18 1 95.44 59 THR B C 1
ATOM 1766 O O . THR B 1 59 ? 5.34 9.445 6.113 1 95.44 59 THR B O 1
ATOM 1769 N N . THR B 1 60 ? 4.141 9.898 7.98 1 97.94 60 THR B N 1
ATOM 1770 C CA . THR B 1 60 ? 2.832 9.391 7.582 1 97.94 60 THR B CA 1
ATOM 1771 C C . THR B 1 60 ? 1.763 10.469 7.766 1 97.94 60 THR B C 1
ATOM 1773 O O . THR B 1 60 ? 1.724 11.141 8.797 1 97.94 60 THR B O 1
ATOM 1776 N N . THR B 1 61 ? 0.932 10.672 6.711 1 98.44 61 THR B N 1
ATOM 1777 C CA . THR B 1 61 ? -0.045 11.758 6.734 1 98.44 61 THR B CA 1
ATOM 1778 C C . THR B 1 61 ? -1.347 11.328 6.066 1 98.44 61 THR B C 1
ATOM 1780 O O . THR B 1 61 ? -1.326 10.68 5.02 1 98.44 61 THR B O 1
ATOM 1783 N N . LEU B 1 62 ? -2.459 11.648 6.703 1 98.81 62 LEU B N 1
ATOM 1784 C CA . LEU B 1 62 ? -3.75 11.609 6.027 1 98.81 62 LEU B CA 1
ATOM 1785 C C . LEU B 1 62 ? -4.176 13.008 5.586 1 98.81 62 LEU B C 1
ATOM 1787 O O . LEU B 1 62 ? -4.121 13.953 6.371 1 98.81 62 LEU B O 1
ATOM 1791 N N . HIS B 1 63 ? -4.523 13.125 4.305 1 98.75 63 HIS B N 1
ATOM 1792 C CA . HIS B 1 63 ? -5.137 14.359 3.82 1 98.75 63 HIS B CA 1
ATOM 1793 C C . HIS B 1 63 ? -6.648 14.219 3.697 1 98.75 63 HIS B C 1
ATOM 1795 O O . HIS B 1 63 ? -7.137 13.25 3.105 1 98.75 63 HIS B O 1
ATOM 1801 N N . TRP B 1 64 ? -7.387 15.109 4.293 1 98.75 64 TRP B N 1
ATOM 1802 C CA . TRP B 1 64 ? -8.844 15.133 4.309 1 98.75 64 TRP B CA 1
ATOM 1803 C C . TRP B 1 64 ? -9.367 16.531 4.621 1 98.75 64 TRP B C 1
ATOM 1805 O O . TRP B 1 64 ? -8.703 17.312 5.316 1 98.75 64 TRP B O 1
ATOM 1815 N N . GLY B 1 65 ? -10.43 16.859 4.059 1 98.56 65 GLY B N 1
ATOM 1816 C CA . GLY B 1 65 ? -11.125 18.125 4.215 1 98.56 65 GLY B CA 1
ATOM 1817 C C . GLY B 1 65 ? -12.203 18.344 3.17 1 98.56 65 GLY B C 1
ATOM 1818 O O . GLY B 1 65 ? -12.18 17.719 2.104 1 98.56 65 GLY B O 1
ATOM 1819 N N . PRO B 1 66 ? -13.164 19.25 3.502 1 98 66 PRO B N 1
ATOM 1820 C CA . PRO B 1 66 ? -14.297 19.422 2.582 1 98 66 PRO B CA 1
ATOM 1821 C C . PRO B 1 66 ? -13.883 20.078 1.268 1 98 66 PRO B C 1
ATOM 1823 O O . PRO B 1 66 ? -14.57 19.922 0.253 1 98 66 PRO B O 1
ATOM 1826 N N . TYR B 1 67 ? -12.781 20.844 1.256 1 97.25 67 TYR B N 1
ATOM 1827 C CA . TYR B 1 67 ? -12.242 21.5 0.072 1 97.25 67 TYR B CA 1
ATOM 1828 C C . TYR B 1 67 ? -10.766 21.828 0.251 1 97.25 67 TYR B C 1
ATOM 1830 O O . TYR B 1 67 ? -10.211 21.641 1.335 1 97.25 67 TYR B O 1
ATOM 1838 N N . PHE B 1 68 ? -10.031 22.25 -0.789 1 96.94 68 PHE B N 1
ATOM 1839 C CA . PHE B 1 68 ? -8.586 22.391 -0.854 1 96.94 68 PHE B CA 1
ATOM 1840 C C . PHE B 1 68 ? -8.062 23.203 0.317 1 96.94 68 PHE B C 1
ATOM 1842 O O . PHE B 1 68 ? -7.117 22.797 0.998 1 96.94 68 PHE B O 1
ATOM 1849 N N . GLY B 1 69 ? -8.672 24.297 0.669 1 96.31 69 GLY B N 1
ATOM 1850 C CA . GLY B 1 69 ? -8.203 25.203 1.706 1 96.31 69 GLY B CA 1
ATOM 1851 C C . GLY B 1 69 ? -8.523 24.719 3.109 1 96.31 69 GLY B C 1
ATOM 1852 O O . GLY B 1 69 ? -8.125 25.344 4.094 1 96.31 69 GLY B O 1
ATOM 1853 N N . ALA B 1 70 ? -9.164 23.516 3.221 1 97.75 70 ALA B N 1
ATOM 1854 C CA . ALA B 1 70 ? -9.617 23.047 4.523 1 97.75 70 ALA B CA 1
ATOM 1855 C C . ALA B 1 70 ? -8.984 21.688 4.859 1 97.75 70 ALA B C 1
ATOM 1857 O O . ALA B 1 70 ? -9.516 20.938 5.668 1 97.75 70 ALA B O 1
ATOM 1858 N N . ASP B 1 71 ? -7.809 21.438 4.273 1 98.19 71 ASP B N 1
ATOM 1859 C CA . ASP B 1 71 ? -7.074 20.219 4.586 1 98.19 71 ASP B CA 1
ATOM 1860 C C . ASP B 1 71 ? -6.566 20.234 6.023 1 98.19 71 ASP B C 1
ATOM 1862 O O . ASP B 1 71 ? -5.809 21.125 6.414 1 98.19 71 ASP B O 1
ATOM 1866 N N . ASN B 1 72 ? -7.008 19.219 6.801 1 97.69 72 ASN B N 1
ATOM 1867 C CA . ASN B 1 72 ? -6.559 19.125 8.188 1 97.69 72 ASN B CA 1
ATOM 1868 C C . ASN B 1 72 ? -5.52 18.031 8.367 1 97.69 72 ASN B C 1
ATOM 1870 O O . ASN B 1 72 ? -5.594 17.25 9.32 1 97.69 72 ASN B O 1
ATOM 1874 N N . TRP B 1 73 ? -4.566 18 7.457 1 97.94 73 TRP B N 1
ATOM 1875 C CA . TRP B 1 73 ? -3.508 17 7.477 1 97.94 73 TRP B CA 1
ATOM 1876 C C . TRP B 1 73 ? -2.738 17.047 8.789 1 97.94 73 TRP B C 1
ATOM 1878 O O . TRP B 1 73 ? -2.242 16.016 9.266 1 97.94 73 TRP B O 1
ATOM 1888 N N . ALA B 1 74 ? -2.686 18.188 9.43 1 97.62 74 ALA B N 1
ATOM 1889 C CA . ALA B 1 74 ? -1.857 18.375 10.625 1 97.62 74 ALA B CA 1
ATOM 1890 C C . ALA B 1 74 ? -2.373 17.531 11.781 1 97.62 74 ALA B C 1
ATOM 1892 O O . ALA B 1 74 ? -1.594 17.094 12.633 1 97.62 74 ALA B O 1
ATOM 1893 N N . LEU B 1 75 ? -3.697 17.234 11.781 1 97.94 75 LEU B N 1
ATOM 1894 C CA . LEU B 1 75 ? -4.301 16.438 12.852 1 97.94 75 LEU B CA 1
ATOM 1895 C C . LEU B 1 75 ? -4.035 14.953 12.648 1 97.94 75 LEU B C 1
ATOM 1897 O O . LEU B 1 75 ? -4.273 14.148 13.555 1 97.94 75 LEU B O 1
ATOM 1901 N N . THR B 1 76 ? -3.533 14.633 11.484 1 98.62 76 THR B N 1
ATOM 1902 C CA . THR B 1 76 ? -3.309 13.234 11.125 1 98.62 76 THR B CA 1
ATOM 1903 C C . THR B 1 76 ? -1.939 13.062 10.477 1 98.62 76 THR B C 1
ATOM 1905 O O . THR B 1 76 ? -1.825 12.453 9.406 1 98.62 76 THR B O 1
ATOM 1908 N N . HIS B 1 77 ? -0.979 13.586 11.148 1 98.25 77 HIS B N 1
ATOM 1909 C CA . HIS B 1 77 ? 0.41 13.602 10.703 1 98.25 77 HIS B CA 1
ATOM 1910 C C . HIS B 1 77 ? 1.354 13.18 11.828 1 98.25 77 HIS B C 1
ATOM 1912 O O . HIS B 1 77 ? 1.19 13.602 12.969 1 98.25 77 HIS B O 1
ATOM 1918 N N . ASP B 1 78 ? 2.285 12.281 11.469 1 97.81 78 ASP B N 1
ATOM 1919 C CA . ASP B 1 78 ? 3.348 11.977 12.422 1 97.81 78 ASP B CA 1
ATOM 1920 C C . ASP B 1 78 ? 4.648 11.625 11.703 1 97.81 78 ASP B C 1
ATOM 1922 O O . ASP B 1 78 ? 4.652 11.383 10.492 1 97.81 78 ASP B O 1
ATOM 1926 N N . GLN B 1 79 ? 5.676 11.703 12.477 1 95.38 79 GLN B N 1
ATOM 1927 C CA . GLN B 1 79 ? 7.023 11.477 11.961 1 95.38 79 GLN B CA 1
ATOM 1928 C C . GLN B 1 79 ? 7.738 10.391 12.758 1 95.38 79 GLN B C 1
ATOM 1930 O O . GLN B 1 79 ? 7.652 10.359 13.992 1 95.38 79 GLN B O 1
ATOM 1935 N N . TYR B 1 80 ? 8.398 9.484 12.016 1 95.56 80 TYR B N 1
ATOM 1936 C CA . TYR B 1 80 ? 9.312 8.531 12.641 1 95.56 80 TYR B CA 1
ATOM 1937 C C . TYR B 1 80 ? 10.766 8.914 12.359 1 95.56 80 TYR B C 1
ATOM 1939 O O . TYR B 1 80 ? 11.133 9.18 11.219 1 95.56 80 TYR B O 1
ATOM 1947 N N . THR B 1 81 ? 11.516 8.945 13.398 1 92.88 81 THR B N 1
ATOM 1948 C CA . THR B 1 81 ? 12.938 9.266 13.289 1 92.88 81 THR B CA 1
ATOM 1949 C C . THR B 1 81 ? 13.797 8.109 13.789 1 92.88 81 THR B C 1
ATOM 1951 O O . THR B 1 81 ? 13.586 7.602 14.891 1 92.88 81 THR B O 1
ATOM 1954 N N . LEU B 1 82 ? 14.734 7.715 12.93 1 90.62 82 LEU B N 1
ATOM 1955 C CA . LEU B 1 82 ? 15.688 6.691 13.367 1 90.62 82 LEU B CA 1
ATOM 1956 C C . LEU B 1 82 ? 16.578 7.223 14.484 1 90.62 82 LEU B C 1
ATOM 1958 O O . LEU B 1 82 ? 17.016 8.375 14.438 1 90.62 82 LEU B O 1
ATOM 1962 N N . ALA B 1 83 ? 16.812 6.324 15.406 1 91 83 ALA B N 1
ATOM 1963 C CA . ALA B 1 83 ? 17.719 6.707 16.484 1 91 83 ALA B CA 1
ATOM 1964 C C . ALA B 1 83 ? 19.141 6.902 15.961 1 91 83 ALA B C 1
ATOM 1966 O O . ALA B 1 83 ? 19.859 7.781 16.438 1 91 83 ALA B O 1
ATOM 1967 N N . ASN B 1 84 ? 19.484 6.051 15.016 1 88.81 84 ASN B N 1
ATOM 1968 C CA . ASN B 1 84 ? 20.812 6.094 14.43 1 88.81 84 ASN B CA 1
ATOM 1969 C C . ASN B 1 84 ? 20.797 5.762 12.945 1 88.81 84 ASN B C 1
ATOM 1971 O O . ASN B 1 84 ? 19.969 4.965 12.492 1 88.81 84 ASN B O 1
ATOM 1975 N N . GLY B 1 85 ? 21.703 6.383 12.273 1 85.25 85 GLY B N 1
ATOM 1976 C CA . GLY B 1 85 ? 21.859 6.066 10.867 1 85.25 85 GLY B CA 1
ATOM 1977 C C . GLY B 1 85 ? 20.734 6.598 10 1 85.25 85 GLY B C 1
ATOM 1978 O O . GLY B 1 85 ? 20.094 7.586 10.359 1 85.25 85 GLY B O 1
ATOM 1979 N N . ASP B 1 86 ? 20.688 6.004 8.781 1 84.12 86 ASP B N 1
ATOM 1980 C CA . ASP B 1 86 ? 19.625 6.387 7.855 1 84.12 86 ASP B CA 1
ATOM 1981 C C . ASP B 1 86 ? 18.906 5.156 7.305 1 84.12 86 ASP B C 1
ATOM 1983 O O . ASP B 1 86 ? 19.359 4.027 7.508 1 84.12 86 ASP B O 1
ATOM 1987 N N . PHE B 1 87 ? 17.828 5.352 6.688 1 86.06 87 PHE B N 1
ATOM 1988 C CA . PHE B 1 87 ? 16.938 4.281 6.266 1 86.06 87 PHE B CA 1
ATOM 1989 C C . PHE B 1 87 ? 17.562 3.461 5.145 1 86.06 87 PHE B C 1
ATOM 1991 O O . PHE B 1 87 ? 17.078 2.377 4.812 1 86.06 87 PHE B O 1
ATOM 1998 N N . SER B 1 88 ? 18.688 3.895 4.562 1 78.88 88 SER B N 1
ATOM 1999 C CA . SER B 1 88 ? 19.344 3.123 3.514 1 78.88 88 SER B CA 1
ATOM 2000 C C . SER B 1 88 ? 20.312 2.102 4.105 1 78.88 88 SER B C 1
ATOM 2002 O O . SER B 1 88 ? 20.781 1.202 3.402 1 78.88 88 SER B O 1
ATOM 2004 N N . ASP B 1 89 ? 20.594 2.186 5.398 1 80.56 89 ASP B N 1
ATOM 2005 C CA . ASP B 1 89 ? 21.609 1.371 6.055 1 80.56 89 ASP B CA 1
ATOM 2006 C C . ASP B 1 89 ? 21.125 -0.067 6.238 1 80.56 89 ASP B C 1
ATOM 2008 O O . ASP B 1 89 ? 21.938 -0.981 6.395 1 80.56 89 ASP B O 1
ATOM 2012 N N . ALA B 1 90 ? 19.891 -0.22 6.305 1 83.88 90 ALA B N 1
ATOM 2013 C CA . ALA B 1 90 ? 19.281 -1.521 6.566 1 83.88 90 ALA B CA 1
ATOM 2014 C C . ALA B 1 90 ? 17.844 -1.563 6.07 1 83.88 90 ALA B C 1
ATOM 2016 O O . ALA B 1 90 ? 17.25 -0.523 5.773 1 83.88 90 ALA B O 1
ATOM 2017 N N . PHE B 1 91 ? 17.438 -2.779 6 1 88.44 91 PHE B N 1
ATOM 2018 C CA . PHE B 1 91 ? 16.016 -2.922 5.719 1 88.44 91 PHE B CA 1
ATOM 2019 C C . PHE B 1 91 ? 15.18 -2.57 6.945 1 88.44 91 PHE B C 1
ATOM 2021 O O . PHE B 1 91 ? 15.539 -2.939 8.07 1 88.44 91 PHE B O 1
ATOM 2028 N N . HIS B 1 92 ? 14.148 -1.857 6.684 1 90.56 92 HIS B N 1
ATOM 2029 C CA . HIS B 1 92 ? 13.141 -1.517 7.684 1 90.56 92 HIS B CA 1
ATOM 2030 C C . HIS B 1 92 ? 11.75 -1.95 7.238 1 90.56 92 HIS B C 1
ATOM 2032 O O . HIS B 1 92 ? 11.453 -1.948 6.039 1 90.56 92 HIS B O 1
ATOM 2038 N N . THR B 1 93 ? 10.938 -2.279 8.227 1 94 93 THR B N 1
ATOM 2039 C CA . THR B 1 93 ? 9.57 -2.73 7.957 1 94 93 THR B CA 1
ATOM 2040 C C . THR B 1 93 ? 8.555 -1.683 8.406 1 94 93 THR B C 1
ATOM 2042 O O . THR B 1 93 ? 8.516 -1.313 9.578 1 94 93 THR B O 1
ATOM 2045 N N . TRP B 1 94 ? 7.805 -1.185 7.449 1 96.19 94 TRP B N 1
ATOM 2046 C CA . TRP B 1 94 ? 6.645 -0.346 7.734 1 96.19 94 TRP B CA 1
ATOM 2047 C C . TRP B 1 94 ? 5.355 -1.157 7.66 1 96.19 94 TRP B C 1
ATOM 2049 O O . TRP B 1 94 ? 5.195 -2.002 6.773 1 96.19 94 TRP B O 1
ATOM 2059 N N . VAL B 1 95 ? 4.48 -0.885 8.633 1 97.5 95 VAL B N 1
ATOM 2060 C CA . VAL B 1 95 ? 3.143 -1.461 8.586 1 97.5 95 VAL B CA 1
ATOM 2061 C C . VAL B 1 95 ? 2.1 -0.354 8.711 1 97.5 95 VAL B C 1
ATOM 2063 O O . VAL B 1 95 ? 2.215 0.521 9.57 1 97.5 95 VAL B O 1
ATOM 2066 N N . LEU B 1 96 ? 1.158 -0.333 7.848 1 98.38 96 LEU B N 1
ATOM 2067 C CA . LEU B 1 96 ? -0.013 0.525 7.988 1 98.38 96 LEU B CA 1
ATOM 2068 C C . LEU B 1 96 ? -1.288 -0.307 8.078 1 98.38 96 LEU B C 1
ATOM 2070 O O . LEU B 1 96 ? -1.608 -1.061 7.156 1 98.38 96 LEU B O 1
ATOM 2074 N N . GLU B 1 97 ? -1.968 -0.138 9.156 1 97.06 97 GLU B N 1
ATOM 2075 C CA . GLU B 1 97 ? -3.307 -0.691 9.344 1 97.06 97 GLU B CA 1
ATOM 2076 C C . GLU B 1 97 ? -4.379 0.36 9.078 1 97.06 97 GLU B C 1
ATOM 2078 O O . GLU B 1 97 ? -4.328 1.461 9.633 1 97.06 97 GLU B O 1
ATOM 2083 N N . TRP B 1 98 ? -5.242 0.057 8.25 1 97.19 98 TRP B N 1
ATOM 2084 C CA . TRP B 1 98 ? -6.359 0.906 7.844 1 97.19 98 TRP B CA 1
ATOM 2085 C C . TRP B 1 98 ? -7.688 0.173 8.008 1 97.19 98 TRP B C 1
ATOM 2087 O O . TRP B 1 98 ? -8.008 -0.721 7.219 1 97.19 98 TRP B O 1
ATOM 2097 N N . THR B 1 99 ? -8.492 0.548 9.078 1 94.06 99 THR B N 1
ATOM 2098 C CA . THR B 1 99 ? -9.812 -0.015 9.359 1 94.06 99 THR B CA 1
ATOM 2099 C C . THR B 1 99 ? -10.844 1.092 9.547 1 94.06 99 THR B C 1
ATOM 2101 O O . THR B 1 99 ? -10.492 2.27 9.641 1 94.06 99 THR B O 1
ATOM 2104 N N . PRO B 1 100 ? -12.094 0.692 9.57 1 94.44 100 PRO B N 1
ATOM 2105 C CA . PRO B 1 100 ? -13.109 1.722 9.82 1 94.44 100 PRO B CA 1
ATOM 2106 C C . PRO B 1 100 ? -12.914 2.438 11.156 1 94.44 100 PRO B C 1
ATOM 2108 O O . PRO B 1 100 ? -13.391 3.559 11.336 1 94.44 100 PRO B O 1
ATOM 2111 N N . GLN B 1 101 ? -12.172 1.826 12.023 1 96.44 101 GLN B N 1
ATOM 2112 C CA . GLN B 1 101 ? -11.969 2.41 13.344 1 96.44 101 GLN B CA 1
ATOM 2113 C C . GLN B 1 101 ? -10.828 3.424 13.328 1 96.44 101 GLN B C 1
ATOM 2115 O O . GLN B 1 101 ? -10.688 4.219 14.258 1 96.44 101 GLN B O 1
ATOM 2120 N N . GLY B 1 102 ? -9.992 3.301 12.336 1 97.75 102 GLY B N 1
ATOM 2121 C CA . GLY B 1 102 ? -8.906 4.262 12.266 1 97.75 102 GLY B CA 1
ATOM 2122 C C . GLY B 1 102 ? -7.66 3.701 11.602 1 97.75 102 GLY B C 1
ATOM 2123 O O . GLY B 1 102 ? -7.746 2.77 10.797 1 97.75 102 GLY B O 1
ATOM 2124 N N . PHE B 1 103 ? -6.562 4.422 11.891 1 98.31 103 PHE B N 1
ATOM 2125 C CA . PHE B 1 103 ? -5.273 4.074 11.305 1 98.31 103 PHE B CA 1
ATOM 2126 C C . PHE B 1 103 ? -4.227 3.85 12.391 1 98.31 103 PHE B C 1
ATOM 2128 O O . PHE B 1 103 ? -4.238 4.52 13.422 1 98.31 103 PHE B O 1
ATOM 2135 N N . ALA B 1 104 ? -3.35 2.936 12.102 1 98.38 104 ALA B N 1
ATOM 2136 C CA . ALA B 1 104 ? -2.119 2.785 12.867 1 98.38 104 ALA B CA 1
ATOM 2137 C C . ALA B 1 104 ? -0.941 2.441 11.961 1 98.38 104 ALA B C 1
ATOM 2139 O O . ALA B 1 104 ? -1.079 1.646 11.031 1 98.38 104 ALA B O 1
ATOM 2140 N N . ALA B 1 105 ? 0.203 3.064 12.242 1 98.56 105 ALA B N 1
ATOM 2141 C CA . ALA B 1 105 ? 1.41 2.734 11.492 1 98.56 105 ALA B CA 1
ATOM 2142 C C . ALA B 1 105 ? 2.596 2.51 12.43 1 98.56 105 ALA B C 1
ATOM 2144 O O . ALA B 1 105 ? 2.668 3.109 13.5 1 98.56 105 ALA B O 1
ATOM 2145 N N . SER B 1 106 ? 3.477 1.671 11.992 1 98.31 106 SER B N 1
ATOM 2146 C CA . SER B 1 106 ? 4.68 1.354 12.758 1 98.31 106 SER B CA 1
ATOM 2147 C C . SER B 1 106 ? 5.891 1.196 11.844 1 98.31 106 SER B C 1
ATOM 2149 O O . SER B 1 106 ? 5.742 0.929 10.648 1 98.31 106 SER B O 1
ATOM 2151 N N . VAL B 1 107 ? 7.016 1.457 12.367 1 96.38 107 VAL B N 1
ATOM 2152 C CA . VAL B 1 107 ? 8.305 1.127 11.766 1 96.38 107 VAL B CA 1
ATOM 2153 C C . VAL B 1 107 ? 9.07 0.169 12.672 1 96.38 107 VAL B C 1
ATOM 2155 O O . VAL B 1 107 ? 9.305 0.468 13.844 1 96.38 107 VAL B O 1
ATOM 2158 N N . ASP B 1 108 ? 9.445 -0.963 12.164 1 95.25 108 ASP B N 1
ATOM 2159 C CA . ASP B 1 108 ? 10.164 -1.975 12.938 1 95.25 108 ASP B CA 1
ATOM 2160 C C . ASP B 1 108 ? 9.477 -2.24 14.273 1 95.25 108 ASP B C 1
ATOM 2162 O O . ASP B 1 108 ? 10.117 -2.223 15.32 1 95.25 108 ASP B O 1
ATOM 2166 N N . ASN B 1 109 ? 8.203 -2.33 14.195 1 96.25 109 ASN B N 1
ATOM 2167 C CA . ASN B 1 109 ? 7.32 -2.725 15.289 1 96.25 109 ASN B CA 1
ATOM 2168 C C . ASN B 1 109 ? 7.129 -1.587 16.281 1 96.25 109 ASN B C 1
ATOM 2170 O O . ASN B 1 109 ? 6.465 -1.761 17.312 1 96.25 109 ASN B O 1
ATOM 2174 N N . ALA B 1 110 ? 7.688 -0.395 16 1 97.25 110 ALA B N 1
ATOM 2175 C CA . ALA B 1 110 ? 7.426 0.777 16.844 1 97.25 110 ALA B CA 1
ATOM 2176 C C . ALA B 1 110 ? 6.273 1.604 16.281 1 97.25 110 ALA B C 1
ATOM 2178 O O . ALA B 1 110 ? 6.41 2.246 15.234 1 97.25 110 ALA B O 1
ATOM 2179 N N . VAL B 1 111 ? 5.18 1.634 17.047 1 98 111 VAL B N 1
ATOM 2180 C CA . VAL B 1 111 ? 4.02 2.396 16.609 1 98 111 VAL B CA 1
ATOM 2181 C C . VAL B 1 111 ? 4.273 3.889 16.812 1 98 111 VAL B C 1
ATOM 2183 O O . VAL B 1 111 ? 4.695 4.312 17.891 1 98 111 VAL B O 1
ATOM 2186 N N . TYR B 1 112 ? 4.105 4.734 15.742 1 98.31 112 TYR B N 1
ATOM 2187 C CA . TYR B 1 112 ? 4.363 6.164 15.867 1 98.31 112 TYR B CA 1
ATOM 2188 C C . TYR B 1 112 ? 3.182 6.977 15.352 1 98.31 112 TYR B C 1
ATOM 2190 O O . TYR B 1 112 ? 3.1 8.18 15.586 1 98.31 112 TYR B O 1
ATOM 2198 N N . PHE B 1 113 ? 2.312 6.438 14.695 1 98.5 113 PHE B N 1
ATOM 2199 C CA . PHE B 1 113 ? 1.147 7.066 14.078 1 98.5 113 PHE B CA 1
ATOM 2200 C C . PHE B 1 113 ? -0.135 6.363 14.508 1 98.5 113 PHE B C 1
ATOM 2202 O O . PHE B 1 113 ? -0.249 5.141 14.383 1 98.5 113 PHE B O 1
ATOM 2209 N N . ASN B 1 114 ? -1.09 7.051 15.016 1 98.44 114 ASN B N 1
ATOM 2210 C CA . ASN B 1 114 ? -2.387 6.551 15.453 1 98.44 114 ASN B CA 1
ATOM 2211 C C . ASN B 1 114 ? -3.48 7.602 15.289 1 98.44 114 ASN B C 1
ATOM 2213 O O . ASN B 1 114 ? -3.398 8.688 15.867 1 98.44 114 ASN B O 1
ATOM 2217 N N . VAL B 1 115 ? -4.43 7.289 14.461 1 98.44 115 VAL B N 1
ATOM 2218 C CA . VAL B 1 115 ? -5.551 8.188 14.203 1 98.44 115 VAL B CA 1
ATOM 2219 C C . VAL B 1 115 ? -6.867 7.445 14.422 1 98.44 115 VAL B C 1
ATOM 2221 O O . VAL B 1 115 ? -7.152 6.461 13.742 1 98.44 115 VAL B O 1
ATOM 2224 N N . SER B 1 116 ? -7.656 7.883 15.305 1 98.25 116 SER B N 1
ATOM 2225 C CA . SER B 1 116 ? -8.977 7.309 15.547 1 98.25 116 SER B CA 1
ATOM 2226 C C . SER B 1 116 ? -10.039 7.969 14.68 1 98.25 116 SER B C 1
ATOM 2228 O O . SER B 1 116 ? -10.031 9.188 14.5 1 98.25 116 SER B O 1
ATOM 2230 N N . THR B 1 117 ? -10.961 7.082 14.156 1 97.25 117 THR B N 1
ATOM 2231 C CA . THR B 1 117 ? -12.117 7.559 13.398 1 97.25 117 THR B CA 1
ATOM 2232 C C . THR B 1 117 ? -13.258 7.941 14.336 1 97.25 117 THR B C 1
ATOM 2234 O O . THR B 1 117 ? -14.227 8.57 13.914 1 97.25 117 THR B O 1
ATOM 2237 N N . LYS B 1 118 ? -13.352 7.648 15.531 1 91.5 118 LYS B N 1
ATOM 2238 C CA . LYS B 1 118 ? -14.383 7.621 16.562 1 91.5 118 LYS B CA 1
ATOM 2239 C C . LYS B 1 118 ? -15.5 8.609 16.25 1 91.5 118 LYS B C 1
ATOM 2241 O O . LYS B 1 118 ? -16.672 8.242 16.219 1 91.5 118 LYS B O 1
ATOM 2246 N N . ASP B 1 119 ? -15.367 9.914 16.047 1 93.06 119 ASP B N 1
ATOM 2247 C CA . ASP B 1 119 ? -16.438 10.883 15.82 1 93.06 119 ASP B CA 1
ATOM 2248 C C . ASP B 1 119 ? -16.438 11.359 14.375 1 93.06 119 ASP B C 1
ATOM 2250 O O . ASP B 1 119 ? -17.078 12.359 14.047 1 93.06 119 ASP B O 1
ATOM 2254 N N . GLY B 1 120 ? -15.773 10.57 13.523 1 97.94 120 GLY B N 1
ATOM 2255 C CA . GLY B 1 120 ? -15.719 10.945 12.117 1 97.94 120 GLY B CA 1
ATOM 2256 C C . GLY B 1 120 ? -14.789 12.117 11.852 1 97.94 120 GLY B C 1
ATOM 2257 O O . GLY B 1 120 ? -14.414 12.844 12.773 1 97.94 120 GLY B O 1
ATOM 2258 N N . TYR B 1 121 ? -14.547 12.336 10.602 1 98.5 121 TYR B N 1
ATOM 2259 C CA . TYR B 1 121 ? -13.516 13.312 10.258 1 98.5 121 TYR B CA 1
ATOM 2260 C C . TYR B 1 121 ? -14.086 14.719 10.211 1 98.5 121 TYR B C 1
ATOM 2262 O O . TYR B 1 121 ? -13.352 15.703 10.32 1 98.5 121 TYR B O 1
ATOM 2270 N N . TRP B 1 122 ? -15.438 14.867 10.008 1 98.38 122 TRP B N 1
ATOM 2271 C CA . TRP B 1 122 ? -16.047 16.188 10.125 1 98.38 122 TRP B CA 1
ATOM 2272 C C . TRP B 1 122 ? -15.883 16.734 11.531 1 98.38 122 TRP B C 1
ATOM 2274 O O . TRP B 1 122 ? -15.492 17.891 11.711 1 98.38 122 TRP B O 1
ATOM 2284 N N . SER B 1 123 ? -16.219 15.875 12.516 1 97.75 123 SER B N 1
ATOM 2285 C CA . SER B 1 123 ? -16.047 16.266 13.914 1 97.75 123 SER B CA 1
ATOM 2286 C C . SER B 1 123 ? -14.578 16.438 14.266 1 97.75 123 SER B C 1
ATOM 2288 O O . SER B 1 123 ? -14.211 17.375 14.977 1 97.75 123 SER B O 1
ATOM 2290 N N . LYS B 1 124 ? -13.727 15.594 13.773 1 98 124 LYS B N 1
ATOM 2291 C CA . LYS B 1 124 ? -12.297 15.664 14.047 1 98 124 LYS B CA 1
ATOM 2292 C C . LYS B 1 124 ? -11.719 17 13.594 1 98 124 LYS B C 1
ATOM 2294 O O . LYS B 1 124 ? -10.867 17.578 14.266 1 98 124 LYS B O 1
ATOM 2299 N N . GLY B 1 125 ? -12.219 17.453 12.477 1 97.88 125 GLY B N 1
ATOM 2300 C CA . GLY B 1 125 ? -11.75 18.719 11.953 1 97.88 125 GLY B CA 1
ATOM 2301 C C . GLY B 1 125 ? -12.469 19.906 12.555 1 97.88 125 GLY B C 1
ATOM 2302 O O . GLY B 1 125 ? -12.133 21.062 12.25 1 97.88 125 GLY B O 1
ATOM 2303 N N . ASN B 1 126 ? -13.453 19.656 13.359 1 97.81 126 ASN B N 1
ATOM 2304 C CA . ASN B 1 126 ? -14.289 20.703 13.922 1 97.81 126 ASN B CA 1
ATOM 2305 C C . ASN B 1 126 ? -14.797 21.656 12.836 1 97.81 126 ASN B C 1
ATOM 2307 O O . ASN B 1 126 ? -14.703 22.875 12.984 1 97.81 126 ASN B O 1
ATOM 2311 N N . TYR B 1 127 ? -15.266 21.125 11.758 1 97.69 127 TYR B N 1
ATOM 2312 C CA . TYR B 1 127 ? -15.539 21.922 10.57 1 97.69 127 TYR B CA 1
ATOM 2313 C C . TYR B 1 127 ? -16.766 22.797 10.773 1 97.69 127 TYR B C 1
ATOM 2315 O O . TYR B 1 127 ? -16.922 23.828 10.117 1 97.69 127 TYR B O 1
ATOM 2323 N N . ASP B 1 128 ? -17.656 22.438 11.648 1 97.06 128 ASP B N 1
ATOM 2324 C CA . ASP B 1 128 ? -18.781 23.328 11.969 1 97.06 128 ASP B CA 1
ATOM 2325 C C . ASP B 1 128 ? -18.281 24.672 12.477 1 97.06 128 ASP B C 1
ATOM 2327 O O . ASP B 1 128 ? -18.859 25.719 12.156 1 97.06 128 ASP B O 1
ATOM 2331 N N . MET B 1 129 ? -17.25 24.594 13.258 1 97.38 129 MET B N 1
ATOM 2332 C CA . MET B 1 129 ? -16.703 25.828 13.844 1 97.38 129 MET B CA 1
ATOM 2333 C C . MET B 1 129 ? -15.664 26.453 12.922 1 97.38 129 MET B C 1
ATOM 2335 O O . MET B 1 129 ? -15.656 27.656 12.727 1 97.38 129 MET B O 1
ATOM 2339 N N . ASN B 1 130 ? -14.797 25.609 12.32 1 96.5 130 ASN B N 1
ATOM 2340 C CA . ASN B 1 130 ? -13.641 26.094 11.57 1 96.5 130 ASN B CA 1
ATOM 2341 C C . ASN B 1 130 ? -14.023 26.531 10.156 1 96.5 130 ASN B C 1
ATOM 2343 O O . ASN B 1 130 ? -13.32 27.312 9.531 1 96.5 130 ASN B O 1
ATOM 2347 N N . GLN B 1 131 ? -15.109 25.969 9.648 1 94.12 131 GLN B N 1
ATOM 2348 C CA . GLN B 1 131 ? -15.625 26.297 8.328 1 94.12 131 GLN B CA 1
ATOM 2349 C C . GLN B 1 131 ? -17.141 26.438 8.344 1 94.12 131 GLN B C 1
ATOM 2351 O O . GLN B 1 131 ? -17.844 25.703 7.66 1 94.12 131 GLN B O 1
ATOM 2356 N N . PRO B 1 132 ? -17.594 27.469 9.016 1 94.25 132 PRO B N 1
ATOM 2357 C CA . PRO B 1 132 ? -19.047 27.609 9.117 1 94.25 132 PRO B CA 1
ATOM 2358 C C . PRO B 1 132 ? -19.734 27.781 7.762 1 94.25 132 PRO B C 1
ATOM 2360 O O . PRO B 1 132 ? -19.25 28.516 6.906 1 94.25 132 PRO B O 1
ATOM 2363 N N . GLY B 1 133 ? -20.812 27.062 7.57 1 94.19 133 GLY B N 1
ATOM 2364 C CA . GLY B 1 133 ? -21.594 27.172 6.344 1 94.19 133 GLY B CA 1
ATOM 2365 C C . GLY B 1 133 ? -21.109 26.219 5.254 1 94.19 133 GLY B C 1
ATOM 2366 O O . GLY B 1 133 ? -21.75 26.109 4.207 1 94.19 133 GLY B O 1
ATOM 2367 N N . SER B 1 134 ? -20 25.547 5.562 1 94.5 134 SER B N 1
ATOM 2368 C CA . SER B 1 134 ? -19.5 24.594 4.578 1 94.5 134 SER B CA 1
ATOM 2369 C C . SER B 1 134 ? -20.359 23.344 4.531 1 94.5 134 SER B C 1
ATOM 2371 O O . SER B 1 134 ? -20.859 22.891 5.559 1 94.5 134 SER B O 1
ATOM 2373 N N . PHE B 1 135 ? -20.484 22.859 3.393 1 96.19 135 PHE B N 1
ATOM 2374 C CA . PHE B 1 135 ? -21.188 21.594 3.189 1 96.19 135 PHE B CA 1
ATOM 2375 C C . PHE B 1 135 ? -20.297 20.422 3.594 1 96.19 135 PHE B C 1
ATOM 2377 O O . PHE B 1 135 ? -19.094 20.406 3.275 1 96.19 135 PHE B O 1
ATOM 2384 N N . ASN B 1 136 ? -20.906 19.531 4.344 1 98 136 ASN B N 1
ATOM 2385 C CA . ASN B 1 136 ? -20.203 18.297 4.68 1 98 136 ASN B CA 1
ATOM 2386 C C . ASN B 1 136 ? -20.281 17.281 3.547 1 98 136 ASN B C 1
ATOM 2388 O O . ASN B 1 136 ? -21.312 16.641 3.348 1 98 136 ASN B O 1
ATOM 2392 N N . PRO B 1 137 ? -19.219 17.047 2.902 1 98.38 137 PRO B N 1
ATOM 2393 C CA . PRO B 1 137 ? -19.297 16.109 1.778 1 98.38 137 PRO B CA 1
ATOM 2394 C C . PRO B 1 137 ? -19.453 14.656 2.227 1 98.38 137 PRO B C 1
ATOM 2396 O O . PRO B 1 137 ? -19.734 13.781 1.408 1 98.38 137 PRO B O 1
ATOM 2399 N N . TRP B 1 138 ? -19.281 14.43 3.496 1 98.5 138 TRP B N 1
ATOM 2400 C CA . TRP B 1 138 ? -19.234 13.062 3.988 1 98.5 138 TRP B CA 1
ATOM 2401 C C . TRP B 1 138 ? -20.547 12.672 4.672 1 98.5 138 TRP B C 1
ATOM 2403 O O . TRP B 1 138 ? -20.656 11.586 5.242 1 98.5 138 TRP B O 1
ATOM 2413 N N . MET B 1 139 ? -21.562 13.531 4.629 1 96.69 139 MET B N 1
ATOM 2414 C CA . MET B 1 139 ? -22.781 13.383 5.418 1 96.69 139 MET B CA 1
ATOM 2415 C C . MET B 1 139 ? -23.516 12.094 5.059 1 96.69 139 MET B C 1
ATOM 2417 O O . MET B 1 139 ? -24.234 11.531 5.887 1 96.69 139 MET B O 1
ATOM 2421 N N . TYR B 1 140 ? -23.297 11.508 3.834 1 96.25 140 TYR B N 1
ATOM 2422 C CA . TYR B 1 140 ? -24 10.297 3.436 1 96.25 140 TYR B CA 1
ATOM 2423 C C . TYR B 1 140 ? -23.047 9.102 3.389 1 96.25 140 TYR B C 1
ATOM 2425 O O . TYR B 1 140 ? -23.438 8.016 2.949 1 96.25 140 TYR B O 1
ATOM 2433 N N . GLY B 1 141 ? -21.859 9.367 3.793 1 97.38 141 GLY B N 1
ATOM 2434 C CA . GLY B 1 141 ? -20.891 8.281 3.844 1 97.38 141 GLY B CA 1
ATOM 2435 C C . GLY B 1 141 ? -20.891 7.551 5.172 1 97.38 141 GLY B C 1
ATOM 2436 O O . GLY B 1 141 ? -21.719 7.828 6.043 1 97.38 141 GLY B O 1
ATOM 2437 N N . ASN B 1 142 ? -20.016 6.547 5.238 1 97.19 142 ASN B N 1
ATOM 2438 C CA . ASN B 1 142 ? -19.781 5.891 6.52 1 97.19 142 ASN B CA 1
ATOM 2439 C C . ASN B 1 142 ? -19.016 6.785 7.48 1 97.19 142 ASN B C 1
ATOM 2441 O O . ASN B 1 142 ? -18.516 7.844 7.086 1 97.19 142 ASN B O 1
ATOM 2445 N N . ILE B 1 143 ? -18.938 6.41 8.727 1 97.44 143 ILE B N 1
ATOM 2446 C CA . ILE B 1 143 ? -18.312 7.223 9.773 1 97.44 143 ILE B CA 1
ATOM 2447 C C . ILE B 1 143 ? -16.859 7.48 9.43 1 97.44 143 ILE B C 1
ATOM 2449 O O . ILE B 1 143 ? -16.281 8.477 9.867 1 97.44 143 ILE B O 1
ATOM 2453 N N . ASP B 1 144 ? -16.266 6.602 8.617 1 97.94 144 ASP B N 1
ATOM 2454 C CA . ASP B 1 144 ? -14.836 6.723 8.32 1 97.94 144 ASP B CA 1
ATOM 2455 C C . ASP B 1 144 ? -14.617 7.414 6.973 1 97.94 144 ASP B C 1
ATOM 2457 O O . ASP B 1 144 ? -13.5 7.414 6.449 1 97.94 144 ASP B O 1
ATOM 2461 N N . ALA B 1 145 ? -15.656 7.969 6.438 1 98.38 145 ALA B N 1
ATOM 2462 C CA . ALA B 1 145 ? -15.453 8.82 5.27 1 98.38 145 ALA B CA 1
ATOM 2463 C C . ALA B 1 145 ? -14.469 9.945 5.578 1 98.38 145 ALA B C 1
ATOM 2465 O O . ALA B 1 145 ? -14.539 10.562 6.645 1 98.38 145 ALA B O 1
ATOM 2466 N N . PRO B 1 146 ? -13.562 10.266 4.609 1 98.38 146 PRO B N 1
ATOM 2467 C CA . PRO B 1 146 ? -13.562 9.852 3.205 1 98.38 146 PRO B CA 1
ATOM 2468 C C . PRO B 1 146 ? -12.742 8.578 2.969 1 98.38 146 PRO B C 1
ATOM 2470 O O . PRO B 1 146 ? -12.461 8.227 1.819 1 98.38 146 PRO B O 1
ATOM 2473 N N . PHE B 1 147 ? -12.359 7.832 3.994 1 97.94 147 PHE B N 1
ATOM 2474 C CA . PHE B 1 147 ? -11.477 6.68 3.844 1 97.94 147 PHE B CA 1
ATOM 2475 C C . PHE B 1 147 ? -12.281 5.383 3.809 1 97.94 147 PHE B C 1
ATOM 2477 O O . PHE B 1 147 ? -11.758 4.316 4.129 1 97.94 147 PHE B O 1
ATOM 2484 N N . ASP B 1 148 ? -13.602 5.57 3.406 1 95.94 148 ASP B N 1
ATOM 2485 C CA . ASP B 1 148 ? -14.5 4.426 3.35 1 95.94 148 ASP B CA 1
ATOM 2486 C C . ASP B 1 148 ? -14.672 3.932 1.914 1 95.94 148 ASP B C 1
ATOM 2488 O O . ASP B 1 148 ? -15.594 3.164 1.621 1 95.94 148 ASP B O 1
ATOM 2492 N N . LYS B 1 149 ? -13.805 4.441 0.965 1 94.44 149 LYS B N 1
ATOM 2493 C CA . LYS B 1 149 ? -13.922 4.086 -0.445 1 94.44 149 LYS B CA 1
ATOM 2494 C C . LYS B 1 149 ? -12.688 3.342 -0.932 1 94.44 149 LYS B C 1
ATOM 2496 O O . LYS B 1 149 ? -11.75 3.107 -0.16 1 94.44 149 LYS B O 1
ATOM 2501 N N . GLU B 1 150 ? -12.688 2.93 -2.162 1 91.44 150 GLU B N 1
ATOM 2502 C CA . GLU B 1 150 ? -11.555 2.234 -2.771 1 91.44 150 GLU B CA 1
ATOM 2503 C C . GLU B 1 150 ? -10.422 3.201 -3.096 1 91.44 150 GLU B C 1
ATOM 2505 O O . GLU B 1 150 ? -10.664 4.32 -3.553 1 91.44 150 GLU B O 1
ATOM 2510 N N . PHE B 1 151 ? -9.25 2.834 -2.76 1 96.69 151 PHE B N 1
ATOM 2511 C CA . PHE B 1 151 ? -8.031 3.576 -3.064 1 96.69 151 PHE B CA 1
ATOM 2512 C C . PHE B 1 151 ? -7.074 2.73 -3.898 1 96.69 151 PHE B C 1
ATOM 2514 O O . PHE B 1 151 ? -7.184 1.502 -3.922 1 96.69 151 PHE B O 1
ATOM 2521 N N . PHE B 1 152 ? -6.262 3.352 -4.633 1 96 152 PHE B N 1
ATOM 2522 C CA . PHE B 1 152 ? -5.156 2.652 -5.281 1 96 152 PHE B CA 1
ATOM 2523 C C . PHE B 1 152 ? -3.816 3.141 -4.742 1 96 152 PHE B C 1
ATOM 2525 O O . PHE B 1 152 ? -3.703 4.277 -4.285 1 96 152 PHE B O 1
ATOM 2532 N N . ILE B 1 153 ? -2.791 2.33 -4.793 1 96.81 153 ILE B N 1
ATOM 2533 C CA . ILE B 1 153 ? -1.502 2.598 -4.164 1 96.81 153 ILE B CA 1
ATOM 2534 C C . ILE B 1 153 ? -0.491 3.035 -5.223 1 96.81 153 ILE B C 1
ATOM 2536 O O . ILE B 1 153 ? -0.452 2.479 -6.32 1 96.81 153 ILE B O 1
ATOM 2540 N N . ILE B 1 154 ? 0.277 4.027 -4.895 1 95.19 154 ILE B N 1
ATOM 2541 C CA . ILE B 1 154 ? 1.381 4.527 -5.707 1 95.19 154 ILE B CA 1
ATOM 2542 C C . ILE B 1 154 ? 2.684 4.441 -4.914 1 95.19 154 ILE B C 1
ATOM 2544 O O . ILE B 1 154 ? 2.727 4.797 -3.736 1 95.19 154 ILE B O 1
ATOM 2548 N N . ILE B 1 155 ? 3.678 3.922 -5.531 1 93.25 155 ILE B N 1
ATOM 2549 C CA . ILE B 1 155 ? 4.984 3.697 -4.922 1 93.25 155 ILE B CA 1
ATOM 2550 C C . ILE B 1 155 ? 6.07 4.332 -5.785 1 93.25 155 ILE B C 1
ATOM 2552 O O . ILE B 1 155 ? 6.203 4.008 -6.969 1 93.25 155 ILE B O 1
ATOM 2556 N N . ASN B 1 156 ? 6.762 5.273 -5.285 1 90.75 156 ASN B N 1
ATOM 2557 C CA . ASN B 1 156 ? 7.891 5.914 -5.945 1 90.75 156 ASN B CA 1
ATOM 2558 C C . ASN B 1 156 ? 9.195 5.656 -5.203 1 90.75 156 ASN B C 1
ATOM 2560 O O . ASN B 1 156 ? 9.453 6.262 -4.156 1 90.75 156 ASN B O 1
ATOM 2564 N N . LEU B 1 157 ? 10.023 4.723 -5.766 1 86.31 157 LEU B N 1
ATOM 2565 C CA . LEU B 1 157 ? 11.211 4.246 -5.055 1 86.31 157 LEU B CA 1
ATOM 2566 C C . LEU B 1 157 ? 12.367 4.008 -6.016 1 86.31 157 LEU B C 1
ATOM 2568 O O . LEU B 1 157 ? 12.148 3.732 -7.199 1 86.31 157 LEU B O 1
ATOM 2572 N N . ALA B 1 158 ? 13.516 4.27 -5.445 1 79 158 ALA B N 1
ATOM 2573 C CA . ALA B 1 158 ? 14.727 3.666 -5.996 1 79 158 ALA B CA 1
ATOM 2574 C C . ALA B 1 158 ? 15.18 2.479 -5.152 1 79 158 ALA B C 1
ATOM 2576 O O . ALA B 1 158 ? 15.578 2.645 -3.994 1 79 158 ALA B O 1
ATOM 2577 N N . VAL B 1 159 ? 14.945 1.339 -5.641 1 71.88 159 VAL B N 1
ATOM 2578 C CA . VAL B 1 159 ? 15.094 0.188 -4.758 1 71.88 159 VAL B CA 1
ATOM 2579 C C . VAL B 1 159 ? 16.281 -0.659 -5.203 1 71.88 159 VAL B C 1
ATOM 2581 O O . VAL B 1 159 ? 16.422 -0.97 -6.391 1 71.88 159 VAL B O 1
ATOM 2584 N N . GLY B 1 160 ? 17.328 -0.667 -4.387 1 65.5 160 GLY B N 1
ATOM 2585 C CA . GLY B 1 160 ? 18.453 -1.576 -4.566 1 65.5 160 GLY B CA 1
ATOM 2586 C C . GLY B 1 160 ? 18.562 -2.605 -3.457 1 65.5 160 GLY B C 1
ATOM 2587 O O . GLY B 1 160 ? 17.75 -2.617 -2.525 1 65.5 160 GLY B O 1
ATOM 2588 N N . GLY B 1 161 ? 19.297 -3.734 -3.633 1 60.44 161 GLY B N 1
ATOM 2589 C CA . GLY B 1 161 ? 19.656 -4.652 -2.566 1 60.44 161 GLY B CA 1
ATOM 2590 C C . GLY B 1 161 ? 20.641 -4.055 -1.576 1 60.44 161 GLY B C 1
ATOM 2591 O O . GLY B 1 161 ? 21.109 -2.928 -1.759 1 60.44 161 GLY B O 1
ATOM 2592 N N . VAL B 1 162 ? 20.5 -4.359 -0.158 1 55 162 VAL B N 1
ATOM 2593 C CA . VAL B 1 162 ? 21.5 -3.875 0.787 1 55 162 VAL B CA 1
ATOM 2594 C C . VAL B 1 162 ? 22.75 -4.734 0.695 1 55 162 VAL B C 1
ATOM 2596 O O . VAL B 1 162 ? 22.672 -5.93 0.396 1 55 162 VAL B O 1
ATOM 2599 N N . SER B 1 163 ? 23.906 -4.102 0.46 1 45.22 163 SER B N 1
ATOM 2600 C CA . SER B 1 163 ? 25.188 -4.777 0.547 1 45.22 163 SER B CA 1
ATOM 2601 C C . SER B 1 163 ? 25.469 -5.254 1.97 1 45.22 163 SER B C 1
ATOM 2603 O O . SER B 1 163 ? 25.281 -4.504 2.928 1 45.22 163 SER B O 1
ATOM 2605 N N . GLY B 1 164 ? 24.969 -6.43 2.367 1 37.88 164 GLY B N 1
ATOM 2606 C CA . GLY B 1 164 ? 25.594 -6.887 3.598 1 37.88 164 GLY B CA 1
ATOM 2607 C C . GLY B 1 164 ? 27.109 -6.832 3.551 1 37.88 164 GLY B C 1
ATOM 2608 O O . GLY B 1 164 ? 27.703 -6.816 2.469 1 37.88 164 GLY B O 1
#